Protein AF-A0A2I4ALH8-F1 (afdb_monomer)

Sequence (207 aa):
MDIEQQKTVYTHFIQPFLSRKDLSDPSCISSVNGSQLWLQANFGNFSKFATIQELQALNPNFSSAQVLSELAPSQVAELLLSSNVSNDTELIDRIYDRLEVGNTLENVDEFLTQLAANEQVPKFQPVVRDLMMNRTFVIISTHFINFTTEEFHLWFNVKLVPILAGFTPEMLQIATSSINCTNYHVIVSGLDKVFSDIPQDRQQSLA

Mean predicted aligned error: 4.31 Å

Solvent-accessible surface area (backbone atoms only — not comparable to full-atom values): 11642 Å² total; per-residue (Å²): 131,57,71,67,57,50,48,49,45,37,66,72,49,48,53,55,60,38,66,35,79,88,50,99,52,46,42,63,47,88,89,41,80,56,44,57,55,39,45,48,75,74,40,43,92,49,45,68,75,50,52,65,66,55,50,33,72,55,35,82,82,49,44,66,84,82,30,49,85,75,51,38,40,48,41,49,28,51,51,53,72,76,43,92,52,45,75,46,52,69,60,49,52,55,51,49,59,44,33,57,61,77,60,38,68,61,28,49,48,44,18,28,45,46,41,48,70,40,93,75,65,70,85,54,33,68,71,41,24,31,51,54,32,49,59,50,45,68,60,55,61,78,46,54,91,76,52,48,64,65,51,46,34,48,40,34,63,42,34,36,54,82,30,47,45,37,65,48,54,67,56,49,52,61,72,54,70,86,59,56,70,69,48,48,51,37,44,51,58,22,49,61,78,35,47,91,69,30,54,71,77,54,50,68,66,66,107

Foldseek 3Di:
DDPVVLLVCCVPPQLVQLCDPPDPQRNVPPVAPAQQRSLCVRQNVNSANDAPVSSCVSPVPHDCLVCLLPYQLLNLLVVVLPDPVLPPVVSLVSNLVSCPPDLNLVSLLNNLQNNLPDPPLDQRHLVSLLSNCVSNLVNCLVCLVVDDLVNLLCVLVTRSLSRCLSDALVSLCSSPVDDDPSSNVSNVVSCVSCVVVRDPVRNVSND

Secondary structure (DSSP, 8-state):
--HHHHHHHIIIIIHHHHT-SSSSSGGG-TT--SHHHHHHHHTGGGGGGS-HHHHHHH-TT--GGGGGGG--HHHHHHHHHHS-TTS-HHHHHHHHHHHTSS-HHHHHHHHHHHHHT-TT-----HHHHHHHHHHHHHHHHTTGGG--HHHHHHIIIIISTTTGGG--HHHHHHHTTT--HHHHHHHHHHHHHTGGGS-HHHHHHH-

pLDDT: mean 93.05, std 6.4, range [61.41, 98.31]

Structure (mmCIF, N/CA/C/O backbone):
data_AF-A0A2I4ALH8-F1
#
_entry.id   AF-A0A2I4ALH8-F1
#
loop_
_atom_site.group_PDB
_atom_site.id
_atom_site.type_symbol
_atom_site.label_atom_id
_atom_site.label_alt_id
_atom_site.label_comp_id
_atom_site.label_asym_id
_atom_site.label_entity_id
_atom_site.label_seq_id
_atom_site.pdbx_PDB_ins_code
_atom_site.Cartn_x
_atom_site.Cartn_y
_atom_site.Cartn_z
_atom_site.occupancy
_atom_site.B_iso_or_equiv
_atom_site.auth_seq_id
_atom_site.auth_comp_id
_atom_site.auth_asym_id
_atom_site.auth_atom_id
_atom_site.pdbx_PDB_model_num
ATOM 1 N N . MET A 1 1 ? -5.186 10.300 -23.381 1.00 75.06 1 MET A N 1
ATOM 2 C CA . MET A 1 1 ? -5.141 8.828 -23.343 1.00 75.06 1 MET A CA 1
ATOM 3 C C . MET A 1 1 ? -5.834 8.432 -22.061 1.00 75.06 1 MET A C 1
ATOM 5 O O . MET A 1 1 ? -5.398 8.911 -21.019 1.00 75.06 1 MET A O 1
ATOM 9 N N . ASP A 1 2 ? -6.940 7.701 -22.132 1.00 93.00 2 ASP A N 1
ATOM 10 C CA . ASP A 1 2 ? -7.579 7.173 -20.922 1.00 93.00 2 ASP A CA 1
ATOM 11 C C . ASP A 1 2 ? -6.738 6.036 -20.307 1.00 93.00 2 ASP A C 1
ATOM 13 O O . ASP A 1 2 ? -5.734 5.601 -20.885 1.00 93.00 2 ASP A O 1
ATOM 17 N N . ILE A 1 3 ? -7.111 5.600 -19.102 1.00 91.69 3 ILE A N 1
ATOM 18 C CA . ILE A 1 3 ? -6.372 4.581 -18.344 1.00 91.69 3 ILE A CA 1
ATOM 19 C C . ILE A 1 3 ? -6.351 3.235 -19.082 1.00 91.69 3 ILE A C 1
ATOM 21 O O . ILE A 1 3 ? -5.310 2.579 -19.096 1.00 91.69 3 ILE A O 1
ATOM 25 N N . GLU A 1 4 ? -7.441 2.850 -19.746 1.00 94.44 4 GLU A N 1
ATOM 26 C CA . GLU A 1 4 ? -7.532 1.579 -20.478 1.00 94.44 4 GLU A CA 1
ATOM 27 C C . GLU A 1 4 ? -6.619 1.573 -21.702 1.00 94.44 4 GLU A C 1
ATOM 29 O O . GLU A 1 4 ? -5.893 0.609 -21.963 1.00 94.44 4 GLU A O 1
ATOM 34 N N . GLN A 1 5 ? -6.570 2.689 -22.423 1.00 95.38 5 GLN A N 1
ATOM 35 C CA . GLN A 1 5 ? -5.652 2.872 -23.531 1.00 95.38 5 GLN A CA 1
ATOM 36 C C . GLN A 1 5 ? -4.195 2.887 -23.040 1.00 95.38 5 GLN A C 1
ATOM 38 O O . GLN A 1 5 ? -3.341 2.267 -23.674 1.00 95.38 5 GLN A O 1
ATOM 43 N N . GLN A 1 6 ? -3.892 3.523 -21.902 1.00 95.19 6 GLN A N 1
ATOM 44 C CA . GLN A 1 6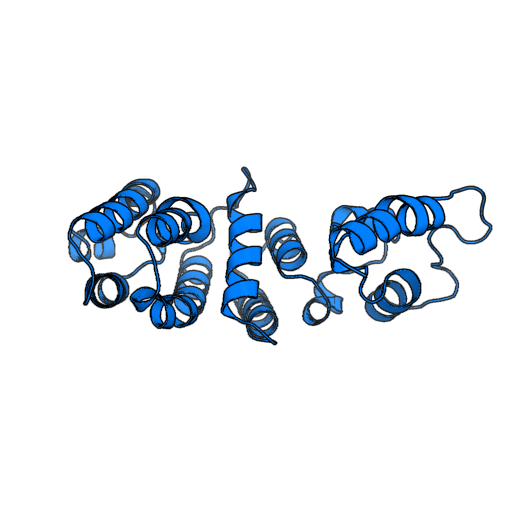 ? -2.544 3.479 -21.323 1.00 95.19 6 GLN A CA 1
ATOM 45 C C . GLN A 1 6 ? -2.127 2.054 -20.929 1.00 95.19 6 GLN A C 1
ATOM 47 O O . GLN A 1 6 ? -1.018 1.625 -21.251 1.00 95.19 6 GLN A O 1
ATOM 52 N N . LYS A 1 7 ? -3.027 1.304 -20.285 1.00 95.50 7 LYS A N 1
ATOM 53 C CA . LYS A 1 7 ? -2.809 -0.098 -19.916 1.00 95.50 7 LYS A CA 1
ATOM 54 C C . LYS A 1 7 ? -2.592 -0.972 -21.152 1.00 95.50 7 LYS A C 1
ATOM 56 O O . LYS A 1 7 ? -1.661 -1.766 -21.186 1.00 95.50 7 LYS A O 1
ATOM 61 N N . THR A 1 8 ? -3.370 -0.747 -22.210 1.00 96.75 8 THR A N 1
ATOM 62 C CA . THR A 1 8 ? -3.204 -1.414 -23.514 1.00 96.75 8 THR A CA 1
ATOM 63 C C . THR A 1 8 ? -1.817 -1.147 -24.105 1.00 96.75 8 THR A C 1
ATOM 65 O O . THR A 1 8 ? -1.164 -2.072 -24.589 1.00 96.75 8 THR A O 1
ATOM 68 N N . VAL A 1 9 ? -1.330 0.099 -24.042 1.00 97.00 9 VAL A N 1
ATOM 69 C CA . VAL A 1 9 ? 0.023 0.453 -24.506 1.00 97.00 9 VAL A CA 1
ATOM 70 C C . VAL A 1 9 ? 1.094 -0.288 -23.703 1.00 97.00 9 VAL A C 1
ATOM 72 O O . VAL A 1 9 ? 2.010 -0.868 -24.290 1.00 97.00 9 VAL A O 1
ATOM 75 N N . TYR A 1 10 ? 0.962 -0.326 -22.376 1.00 97.44 10 TYR A N 1
ATOM 76 C CA . TYR A 1 10 ? 1.867 -1.091 -21.522 1.00 97.44 10 TYR A CA 1
ATOM 77 C C . TYR A 1 10 ? 1.885 -2.582 -21.906 1.00 97.44 10 TYR A C 1
ATOM 79 O O . TYR A 1 10 ? 2.945 -3.118 -22.236 1.00 97.44 10 TYR A O 1
ATOM 87 N N . THR A 1 11 ? 0.715 -3.223 -21.939 1.00 97.12 11 THR A N 1
ATOM 88 C CA . THR A 1 11 ? 0.570 -4.673 -22.134 1.00 97.12 11 THR A CA 1
ATOM 89 C C . THR A 1 11 ? 0.956 -5.139 -23.534 1.00 97.12 11 THR A C 1
ATOM 91 O O . THR A 1 11 ? 1.507 -6.224 -23.681 1.00 97.12 11 THR A O 1
ATOM 94 N N . HIS A 1 12 ? 0.673 -4.357 -24.578 1.00 97.25 12 HIS A N 1
ATOM 95 C CA . HIS A 1 12 ? 0.870 -4.815 -25.959 1.00 97.25 12 HIS A CA 1
ATOM 96 C C . HIS A 1 12 ? 2.110 -4.249 -26.646 1.00 97.25 12 HIS A C 1
ATOM 98 O O . HIS A 1 12 ? 2.506 -4.776 -27.685 1.00 97.25 12 HIS A O 1
ATOM 104 N N . PHE A 1 13 ? 2.739 -3.213 -26.086 1.00 96.56 13 PHE A N 1
ATOM 105 C CA . PHE A 1 13 ? 3.890 -2.566 -26.715 1.00 96.56 13 PHE A CA 1
ATOM 106 C C . PHE A 1 13 ? 5.107 -2.534 -25.791 1.00 96.56 13 PHE A C 1
ATOM 108 O O . PHE A 1 13 ? 6.154 -3.052 -26.173 1.00 96.56 13 PHE A O 1
ATOM 115 N N . ILE A 1 14 ? 4.981 -1.980 -24.580 1.00 97.38 14 ILE A N 1
ATOM 116 C CA . ILE A 1 14 ? 6.131 -1.785 -23.677 1.00 97.38 14 ILE A CA 1
ATOM 117 C C . ILE A 1 14 ? 6.625 -3.127 -23.122 1.00 97.38 14 ILE A C 1
ATOM 119 O O . ILE A 1 14 ? 7.777 -3.504 -23.342 1.00 97.38 14 ILE A O 1
ATOM 123 N N . GLN A 1 15 ? 5.755 -3.873 -22.437 1.00 96.50 15 GLN A N 1
ATOM 124 C CA . GLN A 1 15 ? 6.121 -5.124 -21.770 1.00 96.50 15 GLN A CA 1
ATOM 125 C C . GLN A 1 15 ? 6.611 -6.207 -22.755 1.00 96.50 15 GLN A C 1
ATOM 127 O O . GLN A 1 15 ? 7.668 -6.797 -22.496 1.00 96.50 15 GLN A O 1
ATOM 132 N N . PRO A 1 16 ? 5.969 -6.426 -23.924 1.00 97.00 16 PRO A N 1
ATOM 133 C CA . PRO A 1 16 ? 6.463 -7.382 -24.913 1.00 97.00 16 PRO A CA 1
ATOM 134 C C . PRO A 1 16 ? 7.811 -6.988 -25.513 1.00 97.00 16 PRO A C 1
ATOM 136 O O . PRO A 1 16 ? 8.656 -7.858 -25.714 1.00 97.00 16 PRO A O 1
ATOM 139 N N . PHE A 1 17 ? 8.036 -5.697 -25.787 1.00 96.69 17 PHE A N 1
ATOM 140 C CA . PHE A 1 17 ? 9.307 -5.231 -26.339 1.00 96.69 17 PHE A CA 1
ATOM 141 C C . PHE A 1 17 ? 10.458 -5.448 -25.354 1.00 96.69 17 PHE A C 1
ATOM 143 O O . PHE A 1 17 ? 11.470 -6.035 -25.733 1.00 96.69 17 PHE A O 1
ATOM 150 N N . LEU A 1 18 ? 10.288 -5.040 -24.091 1.00 96.44 18 LEU A N 1
ATOM 151 C CA . LEU A 1 18 ? 11.324 -5.194 -23.064 1.00 96.44 18 LEU A CA 1
ATOM 152 C C . LEU A 1 18 ? 11.628 -6.670 -22.761 1.00 96.44 18 LEU A C 1
ATOM 154 O O . LEU A 1 18 ? 12.770 -7.009 -22.474 1.00 96.44 18 LEU A O 1
ATOM 158 N N . SER A 1 19 ? 10.646 -7.564 -22.907 1.00 96.12 19 SER A N 1
ATOM 159 C CA . SER A 1 19 ? 10.805 -9.006 -22.647 1.00 96.12 19 SER A CA 1
ATOM 160 C C . SER A 1 19 ? 11.532 -9.782 -23.758 1.00 96.12 19 SER A C 1
ATOM 162 O O . SER A 1 19 ? 11.754 -10.992 -23.630 1.00 96.12 19 SER A O 1
ATOM 164 N N . ARG A 1 20 ? 11.878 -9.135 -24.878 1.00 95.75 20 ARG A N 1
ATOM 165 C CA . ARG A 1 20 ? 12.531 -9.791 -26.017 1.00 95.75 20 ARG A CA 1
ATOM 166 C C . ARG A 1 20 ? 13.942 -10.256 -25.678 1.00 95.75 20 ARG A C 1
ATOM 168 O O . ARG A 1 20 ? 14.802 -9.468 -25.303 1.00 95.75 20 ARG A O 1
ATOM 175 N N . LYS A 1 21 ? 14.203 -11.544 -25.909 1.00 93.31 21 LYS A N 1
ATOM 176 C CA . LYS A 1 21 ? 15.513 -12.178 -25.673 1.00 93.31 21 LYS A CA 1
ATOM 177 C C . LYS A 1 21 ? 16.423 -12.198 -26.902 1.00 93.31 21 LYS A C 1
ATOM 179 O O . LYS A 1 21 ? 17.573 -12.599 -26.795 1.00 93.31 21 LYS A O 1
ATOM 184 N N . ASP A 1 22 ? 15.903 -11.812 -28.063 1.00 95.56 22 ASP A N 1
ATOM 185 C CA . ASP A 1 22 ? 16.612 -11.809 -29.345 1.00 95.56 22 ASP A CA 1
ATOM 186 C C . ASP A 1 22 ? 17.302 -10.467 -29.658 1.00 95.56 22 ASP A C 1
ATOM 188 O O . ASP A 1 22 ? 17.941 -10.324 -30.699 1.00 95.56 22 ASP A O 1
ATOM 192 N N . LEU A 1 23 ? 17.181 -9.483 -28.763 1.00 93.25 23 LEU A N 1
ATOM 193 C CA . LEU A 1 23 ? 17.880 -8.203 -28.844 1.00 93.25 23 LEU A CA 1
ATOM 194 C C . LEU A 1 23 ? 19.303 -8.313 -28.280 1.00 93.25 23 LEU A C 1
ATOM 196 O O . LEU A 1 23 ? 19.587 -9.157 -27.434 1.00 93.25 23 LEU A O 1
ATOM 200 N N . SER A 1 24 ? 20.190 -7.413 -28.710 1.00 93.06 24 SER A N 1
ATOM 201 C CA . SER A 1 24 ? 21.547 -7.303 -28.155 1.00 93.06 24 SER A CA 1
ATOM 202 C C . SER A 1 24 ? 21.570 -6.810 -26.704 1.00 93.06 24 SER A C 1
ATOM 204 O O . SER A 1 24 ? 22.533 -7.077 -25.994 1.00 93.06 24 SER A O 1
ATOM 206 N N . ASP A 1 25 ? 20.525 -6.095 -26.278 1.00 92.38 25 ASP A N 1
ATOM 207 C CA . ASP A 1 25 ? 20.323 -5.614 -24.906 1.00 92.38 25 ASP A CA 1
ATOM 208 C C . ASP A 1 25 ? 18.862 -5.843 -24.471 1.00 92.38 25 ASP A C 1
ATOM 210 O O . ASP A 1 25 ? 18.031 -4.934 -24.567 1.00 92.38 25 ASP A O 1
ATOM 214 N N . PRO A 1 26 ? 18.503 -7.077 -24.067 1.00 92.38 26 PRO A N 1
ATOM 215 C CA . PRO A 1 26 ? 17.186 -7.375 -23.510 1.00 92.38 26 PRO A CA 1
ATOM 216 C C . PRO A 1 26 ? 16.855 -6.460 -22.325 1.00 92.38 26 PRO A C 1
ATOM 218 O O . PRO A 1 26 ? 17.725 -6.150 -21.512 1.00 92.38 26 PRO A O 1
ATOM 221 N N . SER A 1 27 ? 15.596 -6.029 -22.221 1.00 93.00 27 SER A N 1
ATOM 222 C CA . SER A 1 27 ? 15.116 -5.103 -21.183 1.00 93.00 27 SER A CA 1
ATOM 223 C C . SER A 1 27 ? 15.818 -3.735 -21.123 1.00 93.00 27 SER A C 1
ATOM 225 O O . SER A 1 27 ? 15.587 -2.992 -20.166 1.00 93.00 27 SER A O 1
ATOM 227 N N . CYS A 1 28 ? 16.647 -3.380 -22.114 1.00 94.06 28 CYS A N 1
ATOM 228 C CA . CYS A 1 28 ? 17.356 -2.096 -22.195 1.00 94.06 28 CYS A CA 1
ATOM 229 C C . CYS A 1 28 ? 18.155 -1.762 -20.915 1.00 94.06 28 CYS A C 1
ATOM 231 O O . CYS A 1 28 ? 18.017 -0.672 -20.347 1.00 94.06 28 CYS A O 1
ATOM 233 N N . ILE A 1 29 ? 18.935 -2.724 -20.408 1.00 92.25 29 ILE A N 1
ATOM 234 C CA . ILE A 1 29 ? 19.671 -2.591 -19.139 1.00 92.25 29 ILE A CA 1
ATOM 235 C C . ILE A 1 29 ? 21.049 -1.963 -19.371 1.00 92.25 29 ILE A C 1
ATOM 237 O O . ILE A 1 29 ? 21.522 -1.186 -18.543 1.00 92.25 29 ILE A O 1
ATOM 241 N N . SER A 1 30 ? 21.710 -2.279 -20.488 1.00 88.12 30 SER A N 1
ATOM 242 C CA . SER A 1 30 ? 23.130 -1.962 -20.691 1.00 88.12 30 SER A CA 1
ATOM 243 C C . SER A 1 30 ? 23.446 -0.462 -20.713 1.00 88.12 30 SER A C 1
ATOM 245 O O . SER A 1 30 ? 24.541 -0.060 -20.317 1.00 88.12 30 SER A O 1
ATOM 247 N N . SER A 1 31 ? 22.497 0.376 -21.143 1.00 79.44 31 SER A N 1
ATOM 248 C CA . SER A 1 31 ? 22.686 1.824 -21.282 1.00 79.44 31 SER A CA 1
ATOM 249 C C . SER A 1 31 ? 22.201 2.645 -20.086 1.00 79.44 31 SER A C 1
ATOM 251 O O . SER A 1 31 ? 22.348 3.868 -20.104 1.00 79.44 31 SER A O 1
ATOM 253 N N . VAL A 1 32 ? 21.601 2.019 -19.065 1.00 85.75 32 VAL A N 1
ATOM 254 C CA . VAL A 1 32 ? 20.989 2.737 -17.940 1.00 85.75 32 VAL A CA 1
ATOM 255 C C . VAL A 1 32 ? 21.443 2.154 -16.608 1.00 85.75 32 VAL A C 1
ATOM 257 O O . VAL A 1 32 ? 21.138 1.016 -16.269 1.00 85.75 32 VAL A O 1
ATOM 260 N N . ASN A 1 33 ? 22.155 2.963 -15.823 1.00 87.81 33 ASN A N 1
ATOM 261 C CA . ASN A 1 33 ? 22.628 2.558 -14.505 1.00 87.81 33 ASN A CA 1
ATOM 262 C C . ASN A 1 33 ? 21.645 2.996 -13.408 1.00 87.81 33 ASN A C 1
ATOM 264 O O . ASN A 1 33 ? 21.343 4.180 -13.281 1.00 87.81 33 ASN A O 1
ATOM 268 N N . GLY A 1 34 ? 21.198 2.046 -12.588 1.00 93.19 34 GLY A N 1
ATOM 269 C CA . GLY A 1 34 ? 20.355 2.294 -11.419 1.00 93.19 34 GLY A CA 1
ATOM 270 C C . GLY A 1 34 ? 18.854 2.126 -11.667 1.00 93.19 34 GLY A C 1
ATOM 271 O O . GLY A 1 34 ? 18.324 2.445 -12.733 1.00 93.19 34 GLY A O 1
ATOM 272 N N . SER A 1 35 ? 18.161 1.644 -10.632 1.00 95.62 35 SER A N 1
ATOM 273 C CA . SER A 1 35 ? 16.736 1.289 -10.661 1.00 95.62 35 SER A CA 1
ATOM 274 C C . SER A 1 35 ? 15.838 2.452 -11.094 1.00 95.62 35 SER A C 1
ATOM 276 O O . SER A 1 35 ? 14.951 2.261 -11.923 1.00 95.62 35 SER A O 1
ATOM 278 N N . GLN A 1 36 ? 16.089 3.661 -10.574 1.00 95.31 36 GLN A N 1
ATOM 279 C CA . GLN A 1 36 ? 15.262 4.842 -10.853 1.00 95.31 36 GLN A CA 1
ATOM 280 C C . GLN A 1 36 ? 15.368 5.276 -12.314 1.00 95.31 36 GLN A C 1
ATOM 282 O O . GLN A 1 36 ? 14.354 5.452 -12.987 1.00 95.31 36 GLN A O 1
ATOM 287 N N . LEU A 1 37 ? 16.597 5.406 -12.823 1.00 95.06 37 LEU A N 1
ATOM 288 C CA . LEU A 1 37 ? 16.825 5.806 -14.208 1.00 95.06 37 LEU A CA 1
ATOM 289 C C . LEU A 1 37 ? 16.275 4.758 -15.176 1.00 95.06 37 LEU A C 1
ATOM 291 O O . LEU A 1 37 ? 15.664 5.128 -16.175 1.00 95.06 37 LEU A O 1
ATOM 295 N N . TRP A 1 38 ? 16.439 3.466 -14.873 1.00 96.81 38 TRP A N 1
ATOM 296 C CA . TRP A 1 38 ? 15.920 2.393 -15.721 1.00 96.81 38 TRP A CA 1
ATOM 297 C C . TRP A 1 38 ? 14.388 2.388 -15.771 1.00 96.81 38 TRP A C 1
ATOM 299 O O . TRP A 1 38 ? 13.820 2.288 -16.861 1.00 96.81 38 TRP A O 1
ATOM 309 N N . LEU A 1 39 ? 13.720 2.559 -14.624 1.00 96.94 39 LEU A N 1
ATOM 310 C CA . LEU A 1 39 ? 12.260 2.635 -14.550 1.00 96.94 39 LEU A CA 1
ATOM 311 C C . LEU A 1 39 ? 11.732 3.834 -15.349 1.00 96.94 39 LEU A C 1
ATOM 313 O O . LEU A 1 39 ? 10.831 3.691 -16.177 1.00 96.94 39 LEU A O 1
ATOM 317 N N . GLN A 1 40 ? 12.341 5.006 -15.156 1.00 95.50 40 GLN A N 1
ATOM 318 C CA . GLN A 1 40 ? 11.924 6.227 -15.836 1.00 95.50 40 GLN A CA 1
ATOM 319 C C . GLN A 1 40 ? 12.174 6.171 -17.348 1.00 95.50 40 GLN A C 1
ATOM 321 O O . GLN A 1 40 ? 11.313 6.587 -18.121 1.00 95.50 40 GLN A O 1
ATOM 326 N N . ALA A 1 41 ? 13.328 5.657 -17.780 1.00 95.31 41 ALA A N 1
ATOM 327 C CA . ALA A 1 41 ? 13.697 5.606 -19.193 1.00 95.31 41 ALA A CA 1
ATOM 328 C C . ALA A 1 41 ? 12.839 4.617 -19.996 1.00 95.31 41 ALA A C 1
ATOM 330 O O . ALA A 1 41 ? 12.521 4.892 -21.151 1.00 95.31 41 ALA A O 1
ATOM 331 N N . ASN A 1 42 ? 12.467 3.482 -19.395 1.00 95.50 42 ASN A N 1
ATOM 332 C CA . ASN A 1 42 ? 11.778 2.403 -20.108 1.00 95.50 42 ASN A CA 1
ATOM 333 C C . ASN A 1 42 ? 10.256 2.418 -19.935 1.00 95.50 42 ASN A C 1
ATOM 335 O O . ASN A 1 42 ? 9.539 1.984 -20.834 1.00 95.50 42 ASN A O 1
ATOM 339 N N . PHE A 1 43 ? 9.756 2.921 -18.804 1.00 96.50 43 PHE A N 1
ATOM 340 C CA . PHE A 1 43 ? 8.325 2.915 -18.497 1.00 96.50 43 PHE A CA 1
ATOM 341 C C . PHE A 1 43 ? 7.758 4.322 -18.328 1.00 96.50 43 PHE A C 1
ATOM 343 O O . PHE A 1 43 ? 6.637 4.581 -18.770 1.00 96.50 43 PHE A O 1
ATOM 350 N N . GLY A 1 44 ? 8.49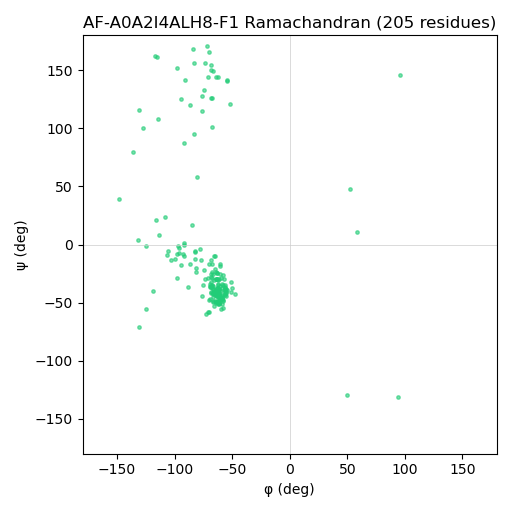1 5.234 -17.682 1.00 94.94 44 GLY A N 1
ATOM 351 C CA . GLY A 1 44 ? 7.956 6.540 -17.287 1.00 94.94 44 GLY A CA 1
ATOM 352 C C . GLY A 1 44 ? 6.614 6.382 -16.560 1.00 94.94 44 GLY A C 1
ATOM 353 O O . GLY A 1 44 ? 6.467 5.519 -15.701 1.00 94.94 44 GLY A O 1
ATOM 354 N N . ASN A 1 45 ? 5.585 7.126 -16.977 1.00 93.56 45 ASN A N 1
ATOM 355 C CA . ASN A 1 45 ? 4.244 7.060 -16.372 1.00 93.56 45 ASN A CA 1
ATOM 356 C C . ASN A 1 45 ? 3.506 5.719 -16.567 1.00 93.56 45 ASN A C 1
ATOM 358 O O . ASN A 1 45 ? 2.446 5.519 -15.971 1.00 93.56 45 ASN A O 1
ATOM 362 N N . PHE A 1 46 ? 4.015 4.817 -17.411 1.00 97.00 46 PHE A N 1
ATOM 363 C CA . PHE A 1 46 ? 3.463 3.470 -17.567 1.00 97.00 46 PHE A CA 1
ATOM 364 C C . PHE A 1 46 ? 3.965 2.499 -16.490 1.00 97.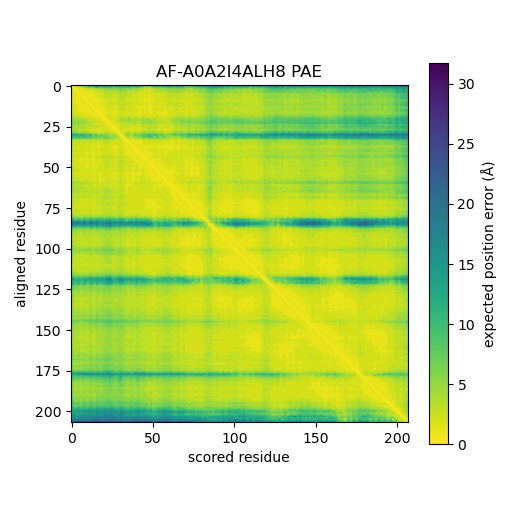00 46 PHE A C 1
ATOM 366 O O . PHE A 1 46 ? 3.459 1.381 -16.414 1.00 97.00 46 PHE A O 1
ATOM 373 N N . SER A 1 47 ? 4.918 2.910 -15.643 1.00 96.56 47 SER A N 1
ATOM 374 C CA . SER A 1 47 ? 5.474 2.075 -14.569 1.00 96.56 47 SER A CA 1
ATOM 375 C C . SER A 1 47 ? 4.399 1.541 -13.623 1.00 96.56 47 SER A C 1
ATOM 377 O O . SER A 1 47 ? 4.493 0.396 -13.195 1.00 96.56 47 SER A O 1
ATOM 379 N N . LYS A 1 48 ? 3.345 2.328 -13.368 1.00 95.38 48 LYS A N 1
ATOM 380 C CA . LYS A 1 48 ? 2.203 1.970 -12.511 1.00 95.38 48 LYS A CA 1
ATOM 381 C C . LYS A 1 48 ? 1.413 0.740 -12.971 1.00 95.38 48 LYS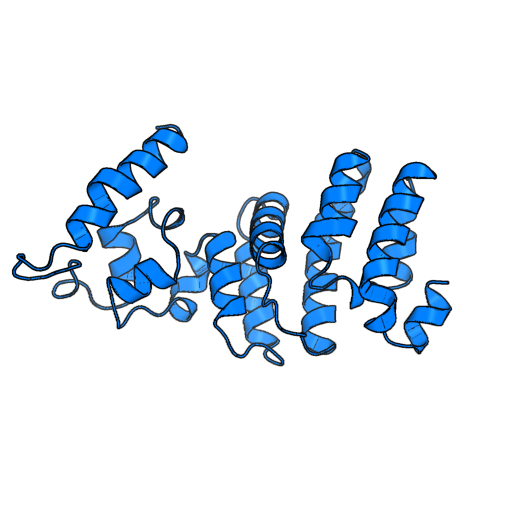 A C 1
ATOM 383 O O . LYS A 1 48 ? 0.619 0.218 -12.204 1.00 95.38 48 LYS A O 1
ATOM 388 N N . PHE A 1 49 ? 1.572 0.312 -14.226 1.00 96.31 49 PHE A N 1
ATOM 389 C CA . PHE A 1 49 ? 0.881 -0.866 -14.758 1.00 96.31 49 PHE A CA 1
ATOM 390 C C . PHE A 1 49 ? 1.685 -2.159 -14.605 1.00 96.31 49 PHE A C 1
ATOM 392 O O . PHE A 1 49 ? 1.135 -3.226 -14.862 1.00 96.31 49 PHE A O 1
ATOM 399 N N . ALA A 1 50 ? 2.959 -2.066 -14.218 1.00 96.69 50 ALA A N 1
ATOM 400 C CA . ALA A 1 50 ? 3.802 -3.222 -13.961 1.00 96.69 50 ALA A CA 1
ATOM 401 C C . ALA A 1 50 ? 3.727 -3.630 -12.490 1.00 96.69 50 ALA A C 1
ATOM 403 O O . ALA A 1 50 ? 3.767 -2.782 -11.603 1.00 96.69 50 ALA A O 1
ATOM 404 N N . THR A 1 51 ? 3.728 -4.925 -12.221 1.00 95.69 51 THR A N 1
ATOM 405 C CA . THR A 1 51 ? 4.018 -5.444 -10.880 1.00 95.69 51 THR A CA 1
ATOM 406 C C . THR A 1 51 ? 5.515 -5.324 -10.577 1.00 95.69 51 THR A C 1
ATOM 408 O O . THR A 1 51 ? 6.362 -5.325 -11.477 1.00 95.69 51 THR A O 1
ATOM 411 N N . ILE A 1 52 ? 5.879 -5.273 -9.297 1.00 95.00 52 ILE A N 1
ATOM 412 C CA . ILE A 1 52 ? 7.269 -5.355 -8.836 1.00 95.00 52 ILE A CA 1
ATOM 413 C C . ILE A 1 52 ? 7.937 -6.628 -9.364 1.00 95.00 52 ILE A C 1
ATOM 415 O O . ILE A 1 52 ? 9.093 -6.579 -9.787 1.00 95.00 52 ILE A O 1
ATOM 419 N N . GLN A 1 53 ? 7.208 -7.747 -9.410 1.00 94.25 53 GLN A N 1
ATOM 420 C CA . GLN A 1 53 ? 7.723 -9.010 -9.936 1.00 94.25 53 GLN A CA 1
ATOM 421 C C . GLN A 1 53 ? 8.061 -8.919 -11.431 1.00 94.25 53 GLN A C 1
ATOM 423 O O . GLN A 1 53 ? 9.111 -9.407 -11.848 1.00 94.25 53 GLN A O 1
ATOM 428 N N . GLU A 1 54 ? 7.217 -8.280 -12.243 1.00 96.31 54 GLU A N 1
ATOM 429 C CA . GLU A 1 54 ? 7.506 -8.054 -13.665 1.00 96.31 54 GLU A CA 1
ATOM 430 C C . GLU A 1 54 ? 8.720 -7.142 -13.857 1.00 96.31 54 GLU A C 1
ATOM 432 O O . GLU A 1 54 ? 9.581 -7.435 -14.689 1.00 96.31 54 GLU A O 1
ATOM 437 N N . LEU A 1 55 ? 8.837 -6.072 -13.062 1.00 96.75 55 LEU A N 1
ATOM 438 C CA . LEU A 1 55 ? 9.998 -5.177 -13.109 1.00 96.75 55 LEU A CA 1
ATOM 439 C C . LEU A 1 55 ? 11.296 -5.921 -12.761 1.00 96.75 55 LEU A C 1
ATOM 441 O O . LEU A 1 55 ? 12.295 -5.769 -13.463 1.00 96.75 55 LEU A O 1
ATOM 445 N N . GLN A 1 56 ? 11.273 -6.769 -11.730 1.00 95.56 56 GLN A N 1
ATOM 446 C CA . GLN A 1 56 ? 12.417 -7.593 -11.322 1.00 95.56 56 GLN A CA 1
ATOM 447 C C . GLN A 1 56 ? 12.745 -8.701 -12.331 1.00 95.56 56 GLN A C 1
ATOM 449 O O . GLN A 1 56 ? 13.915 -9.030 -12.528 1.00 95.56 56 GLN A O 1
ATOM 454 N N . ALA A 1 57 ? 11.738 -9.269 -13.000 1.00 95.75 57 ALA A N 1
ATOM 455 C CA . ALA A 1 57 ? 11.945 -10.251 -14.061 1.00 95.75 57 ALA A CA 1
ATOM 456 C C . ALA A 1 57 ? 12.612 -9.626 -15.297 1.00 95.75 57 ALA A C 1
ATOM 458 O O . ALA A 1 57 ? 13.420 -10.281 -15.958 1.00 95.75 57 ALA A O 1
ATOM 459 N N . LEU A 1 58 ? 12.288 -8.365 -15.598 1.00 95.94 58 LEU A N 1
ATOM 460 C CA . LEU A 1 58 ? 12.904 -7.613 -16.688 1.00 95.94 58 LEU A CA 1
ATOM 461 C C . LEU A 1 58 ? 14.310 -7.134 -16.326 1.00 95.94 58 LEU A C 1
ATOM 463 O O . LEU A 1 58 ? 15.213 -7.277 -17.146 1.00 95.94 58 LEU A O 1
ATOM 467 N N . ASN A 1 59 ? 14.512 -6.604 -15.119 1.00 95.50 59 ASN A N 1
ATOM 468 C CA . ASN A 1 59 ? 15.805 -6.137 -14.632 1.00 95.50 59 ASN A CA 1
ATOM 469 C C . ASN A 1 59 ? 16.132 -6.777 -13.270 1.00 95.50 59 ASN A C 1
ATOM 471 O O . ASN A 1 59 ? 15.689 -6.274 -12.237 1.00 95.50 59 ASN A O 1
ATOM 475 N N . PRO A 1 60 ? 16.972 -7.829 -13.237 1.00 92.38 60 PRO A N 1
ATOM 476 C CA . PRO A 1 60 ? 17.343 -8.515 -11.995 1.00 92.38 60 PRO A CA 1
ATOM 477 C C . PRO A 1 60 ? 18.049 -7.636 -10.951 1.00 92.38 60 PRO A C 1
ATOM 479 O O . PRO A 1 60 ? 18.093 -7.999 -9.780 1.00 92.38 60 PRO A O 1
ATOM 482 N N . ASN A 1 61 ? 18.606 -6.490 -11.359 1.00 92.75 61 ASN A N 1
ATOM 483 C CA . ASN A 1 61 ? 19.245 -5.527 -10.457 1.00 92.75 61 ASN A CA 1
ATOM 484 C C . ASN A 1 61 ? 18.271 -4.447 -9.952 1.00 92.75 61 ASN A C 1
ATOM 486 O O . ASN A 1 61 ? 18.685 -3.538 -9.231 1.00 92.75 61 ASN A O 1
ATOM 490 N N . PHE A 1 62 ? 16.995 -4.503 -10.346 1.00 95.19 62 PHE A N 1
ATOM 491 C CA . PHE A 1 62 ? 15.986 -3.540 -9.929 1.00 95.19 62 PHE A CA 1
ATOM 492 C C . PHE A 1 62 ? 15.678 -3.671 -8.434 1.00 95.19 62 PHE A C 1
ATOM 494 O O . PHE A 1 62 ? 15.303 -4.733 -7.936 1.00 95.19 62 PHE A O 1
ATOM 501 N N . SER A 1 63 ? 15.780 -2.551 -7.723 1.00 94.00 63 SER A N 1
ATOM 502 C CA . SER A 1 63 ? 15.423 -2.436 -6.314 1.00 94.00 63 SER A CA 1
ATOM 503 C C . SER A 1 63 ? 14.229 -1.503 -6.149 1.00 94.00 63 SER A C 1
ATOM 505 O O . SER A 1 63 ? 14.362 -0.284 -6.250 1.00 94.00 63 SER A O 1
ATOM 507 N N . SER A 1 64 ? 13.068 -2.077 -5.833 1.00 93.19 64 SER A N 1
ATOM 508 C CA . SER A 1 64 ? 11.836 -1.344 -5.517 1.00 93.19 64 SER A CA 1
ATOM 509 C C . SER A 1 64 ? 12.009 -0.404 -4.318 1.00 93.19 64 SER A C 1
ATOM 511 O O . SER A 1 64 ? 11.539 0.729 -4.347 1.00 93.19 64 SER A O 1
ATOM 513 N N . ALA A 1 65 ? 12.771 -0.816 -3.299 1.00 91.19 65 ALA A N 1
ATOM 514 C CA . ALA A 1 65 ? 13.059 0.006 -2.122 1.00 91.19 65 ALA A CA 1
ATOM 515 C C . ALA A 1 65 ? 13.872 1.281 -2.436 1.00 91.19 65 ALA A C 1
ATOM 517 O O . ALA A 1 65 ? 13.718 2.290 -1.741 1.00 91.19 65 ALA A O 1
ATOM 518 N N . GLN A 1 66 ? 14.726 1.254 -3.470 1.00 92.44 66 GLN A N 1
ATOM 519 C CA . GLN A 1 66 ? 15.482 2.431 -3.931 1.00 92.44 66 GLN A CA 1
ATOM 520 C C . GLN A 1 66 ? 14.609 3.434 -4.691 1.00 92.44 66 GLN A C 1
ATOM 522 O O . GLN A 1 66 ? 14.973 4.602 -4.780 1.00 92.44 66 GLN A O 1
ATOM 527 N N . VAL A 1 67 ? 13.476 2.989 -5.237 1.00 94.94 67 VAL A N 1
ATOM 528 C CA . VAL A 1 67 ? 12.576 3.810 -6.061 1.00 94.94 67 VAL A CA 1
ATOM 529 C C . VAL A 1 67 ? 11.206 3.994 -5.420 1.00 94.94 67 VAL A C 1
ATOM 531 O O . VAL A 1 67 ? 10.248 4.310 -6.114 1.00 94.94 67 VAL A O 1
ATOM 534 N N . LEU A 1 68 ? 11.101 3.816 -4.099 1.00 95.62 68 LEU A N 1
ATOM 535 C CA . LEU A 1 68 ? 9.841 3.903 -3.357 1.00 95.62 68 LEU A CA 1
ATOM 536 C C . LEU A 1 68 ? 9.057 5.191 -3.665 1.00 95.62 68 LEU A C 1
ATOM 538 O O . LEU A 1 68 ? 7.838 5.145 -3.799 1.00 95.62 68 LEU A O 1
ATOM 542 N N . SER A 1 69 ? 9.750 6.320 -3.850 1.00 94.81 69 SER A N 1
ATOM 543 C CA . SER A 1 69 ? 9.137 7.605 -4.213 1.00 94.81 69 SER A CA 1
ATOM 544 C C . SER A 1 69 ? 8.389 7.584 -5.555 1.00 94.81 69 SER A C 1
ATOM 546 O O . SER A 1 69 ? 7.470 8.372 -5.745 1.00 94.81 69 SER A O 1
ATOM 548 N N . GLU A 1 70 ? 8.759 6.684 -6.468 1.00 94.31 70 GLU A N 1
ATOM 549 C CA . GLU A 1 70 ? 8.224 6.577 -7.834 1.00 94.31 70 GLU A CA 1
ATOM 550 C C . GLU A 1 70 ? 7.152 5.484 -7.979 1.00 94.31 70 GLU A C 1
ATOM 552 O O . GLU A 1 70 ? 6.473 5.413 -9.003 1.00 94.31 70 GLU A O 1
ATOM 557 N N . LEU A 1 71 ? 7.007 4.602 -6.984 1.00 96.88 71 LEU A N 1
ATOM 558 C CA . LEU A 1 71 ? 6.092 3.460 -7.059 1.00 96.88 71 LEU A CA 1
ATOM 559 C C . LEU A 1 71 ? 4.630 3.902 -6.980 1.00 96.88 71 LEU A C 1
ATOM 561 O O . LEU A 1 71 ? 4.293 4.824 -6.238 1.00 96.88 71 LEU A O 1
ATOM 565 N N . ALA A 1 72 ? 3.750 3.217 -7.709 1.00 97.19 72 ALA A N 1
ATOM 566 C CA . ALA A 1 72 ? 2.306 3.322 -7.520 1.00 97.19 72 ALA A CA 1
ATOM 567 C C . ALA A 1 72 ? 1.881 2.703 -6.173 1.00 97.19 72 ALA A C 1
ATOM 569 O O . ALA A 1 72 ? 2.566 1.801 -5.685 1.00 97.19 72 ALA A O 1
ATOM 570 N N . PRO A 1 73 ? 0.759 3.123 -5.565 1.00 97.94 73 PRO A N 1
ATOM 571 C CA . PRO A 1 73 ? 0.326 2.585 -4.273 1.00 97.94 73 PRO A CA 1
ATOM 572 C C . PRO A 1 73 ? 0.157 1.056 -4.254 1.00 97.94 73 PRO A C 1
ATOM 574 O O . PRO A 1 73 ? 0.557 0.405 -3.288 1.00 97.94 73 PRO A O 1
ATOM 577 N N . SER A 1 74 ? -0.338 0.462 -5.342 1.00 96.56 74 SER A N 1
ATOM 578 C CA . SER A 1 74 ? -0.373 -0.997 -5.533 1.00 96.56 74 SER A CA 1
ATOM 579 C C . SER A 1 74 ? 1.021 -1.641 -5.469 1.00 96.56 74 SER A C 1
ATOM 581 O O . SER A 1 74 ? 1.234 -2.609 -4.740 1.00 96.56 74 SER A O 1
ATOM 583 N N . GLN A 1 75 ? 2.013 -1.059 -6.144 1.00 97.06 75 GLN A N 1
ATOM 584 C CA . GLN A 1 75 ? 3.410 -1.512 -6.086 1.00 97.06 75 GLN A CA 1
ATOM 585 C C . GLN A 1 75 ? 4.040 -1.319 -4.696 1.00 97.06 75 GLN A C 1
ATOM 587 O O . GLN A 1 75 ? 4.908 -2.095 -4.296 1.00 97.06 75 GLN A O 1
ATOM 592 N N . VAL A 1 76 ? 3.609 -0.307 -3.935 1.00 96.94 76 VAL A N 1
ATOM 593 C CA . VAL A 1 76 ? 4.029 -0.116 -2.537 1.00 96.94 76 VAL A CA 1
ATOM 594 C C . VAL A 1 76 ? 3.500 -1.248 -1.647 1.00 96.94 76 VAL A C 1
ATOM 596 O O . VAL A 1 76 ? 4.234 -1.738 -0.787 1.00 96.94 76 VAL A O 1
ATOM 599 N N . ALA A 1 77 ? 2.273 -1.726 -1.881 1.00 95.38 77 ALA A N 1
ATOM 600 C CA . ALA A 1 77 ? 1.740 -2.903 -1.190 1.00 95.38 77 ALA A CA 1
ATOM 601 C C . ALA A 1 77 ? 2.538 -4.173 -1.532 1.00 95.38 77 ALA A C 1
ATOM 603 O O . ALA A 1 77 ? 2.885 -4.946 -0.640 1.00 95.38 77 ALA A O 1
ATOM 604 N N . GLU A 1 78 ? 2.910 -4.361 -2.800 1.00 93.94 78 GLU A N 1
ATOM 605 C CA . GLU A 1 78 ? 3.776 -5.471 -3.225 1.00 93.94 78 GLU A CA 1
ATOM 606 C C . GLU A 1 78 ? 5.174 -5.403 -2.590 1.00 93.94 78 GLU A C 1
ATOM 608 O O . GLU A 1 78 ? 5.714 -6.420 -2.143 1.00 93.94 78 GLU A O 1
ATOM 613 N N . LEU A 1 79 ? 5.760 -4.204 -2.487 1.00 93.06 79 LEU A N 1
ATOM 614 C CA . LEU A 1 79 ? 7.016 -4.003 -1.765 1.00 93.06 79 LEU A CA 1
ATOM 615 C C . LEU A 1 79 ? 6.880 -4.431 -0.298 1.00 93.06 79 LEU A C 1
ATOM 617 O O . LEU A 1 79 ? 7.744 -5.157 0.192 1.00 93.06 79 LEU A O 1
ATOM 621 N N . LEU A 1 80 ? 5.808 -4.019 0.386 1.00 92.25 80 LEU A N 1
ATOM 622 C CA . LEU A 1 80 ? 5.562 -4.402 1.777 1.00 92.25 80 LEU A CA 1
ATOM 623 C C . LEU A 1 80 ? 5.464 -5.928 1.928 1.00 92.25 80 LEU A C 1
ATOM 625 O O . LEU A 1 80 ? 6.088 -6.496 2.818 1.00 92.25 80 LEU A O 1
ATOM 629 N N . LEU A 1 81 ? 4.722 -6.591 1.038 1.00 89.31 81 LEU A N 1
ATOM 630 C CA . LEU A 1 81 ? 4.501 -8.042 1.065 1.00 89.31 81 LEU A CA 1
ATOM 631 C C . LEU A 1 81 ? 5.762 -8.858 0.747 1.00 89.31 81 LEU A C 1
ATOM 633 O O . LEU A 1 81 ? 5.941 -9.952 1.275 1.00 89.31 81 LEU A O 1
ATOM 637 N N . SER A 1 82 ? 6.640 -8.334 -0.109 1.00 83.88 82 SER A N 1
ATOM 638 C CA . SER A 1 82 ? 7.907 -8.985 -0.477 1.00 83.88 82 SER A CA 1
ATOM 639 C C . SER A 1 82 ? 9.039 -8.756 0.531 1.00 83.88 82 SER A C 1
ATOM 641 O O . SER A 1 82 ? 10.078 -9.416 0.463 1.00 83.88 82 SER A O 1
ATOM 643 N N . SER A 1 83 ? 8.856 -7.827 1.467 1.00 78.50 83 SER A N 1
ATOM 644 C CA . SER A 1 83 ? 9.877 -7.425 2.429 1.00 78.50 83 SER A CA 1
ATOM 645 C C . SER A 1 83 ? 9.674 -8.135 3.776 1.00 78.50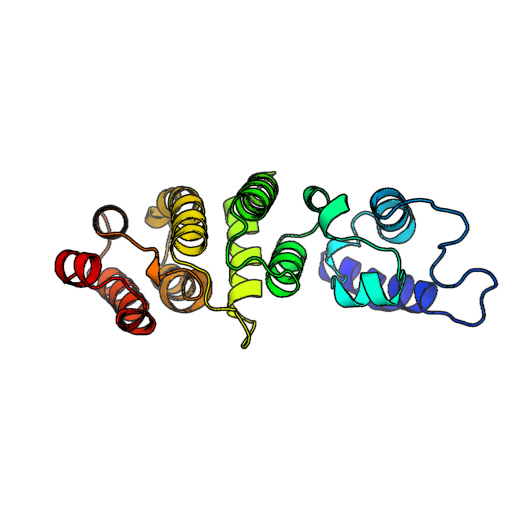 83 SER A C 1
ATOM 647 O O . SER A 1 83 ? 8.558 -8.465 4.170 1.00 78.50 83 SER A O 1
ATOM 649 N N . ASN A 1 84 ? 10.749 -8.358 4.540 1.00 71.88 84 ASN A N 1
ATOM 650 C CA . ASN A 1 84 ? 10.651 -8.917 5.897 1.00 71.88 84 ASN A CA 1
ATOM 651 C C . ASN A 1 84 ? 10.278 -7.820 6.918 1.00 71.88 84 ASN A C 1
ATOM 653 O O . ASN A 1 84 ? 11.033 -7.522 7.841 1.00 71.88 84 ASN A O 1
ATOM 657 N N . VAL A 1 85 ? 9.132 -7.163 6.708 1.00 68.00 85 VAL A N 1
ATOM 658 C CA . VAL A 1 85 ? 8.733 -5.911 7.393 1.00 68.00 85 VAL A CA 1
ATOM 659 C C . VAL A 1 85 ? 8.074 -6.159 8.739 1.00 68.00 85 VAL A C 1
ATOM 661 O O . VAL A 1 85 ? 7.418 -5.276 9.282 1.00 68.00 85 VAL A O 1
ATOM 664 N N . SER A 1 86 ? 8.214 -7.355 9.314 1.00 66.75 86 SER A N 1
ATOM 665 C CA . SER A 1 86 ? 7.482 -7.679 10.535 1.00 66.75 86 SER A CA 1
ATOM 666 C C . SER A 1 86 ? 7.786 -6.695 11.669 1.00 66.75 86 SER A C 1
ATOM 668 O O . SER A 1 86 ? 6.911 -6.505 12.497 1.00 66.75 86 SER A O 1
ATOM 670 N N . ASN A 1 87 ? 8.965 -6.049 11.685 1.00 73.50 87 ASN A N 1
ATOM 671 C CA . ASN A 1 87 ? 9.413 -5.109 12.726 1.00 73.50 87 ASN A CA 1
ATOM 672 C C . ASN A 1 87 ? 9.994 -3.772 12.219 1.00 73.50 87 ASN A C 1
ATOM 674 O O . ASN A 1 87 ? 10.495 -2.995 13.028 1.00 73.50 87 ASN A O 1
ATOM 678 N N . ASP A 1 88 ? 9.993 -3.505 10.914 1.00 86.38 88 ASP A N 1
ATOM 679 C CA . ASP A 1 88 ? 10.714 -2.354 10.352 1.00 86.38 88 ASP A CA 1
ATOM 680 C C . ASP A 1 88 ? 9.811 -1.117 10.271 1.00 86.38 88 ASP A C 1
ATOM 682 O O . ASP A 1 88 ? 9.146 -0.871 9.267 1.00 86.38 88 ASP A O 1
ATOM 686 N N . THR A 1 89 ? 9.761 -0.343 11.356 1.00 91.06 89 THR A N 1
ATOM 687 C CA . THR A 1 89 ? 8.948 0.880 11.428 1.00 91.06 89 THR A CA 1
ATOM 688 C C . THR A 1 89 ? 9.471 1.998 10.526 1.00 91.06 89 THR A C 1
ATOM 690 O O . THR A 1 89 ? 8.673 2.796 10.050 1.00 91.06 89 THR A O 1
ATOM 693 N N . GLU A 1 90 ? 10.777 2.040 10.240 1.00 92.38 90 GLU A N 1
ATOM 694 C CA . GLU A 1 90 ? 11.371 3.059 9.363 1.00 92.38 90 GLU A CA 1
ATOM 695 C C . GLU A 1 90 ? 10.906 2.873 7.914 1.00 92.38 90 GLU A C 1
ATOM 697 O O . GLU A 1 90 ? 10.551 3.841 7.235 1.00 92.38 90 GLU A O 1
ATOM 702 N N . LEU A 1 91 ? 10.841 1.625 7.437 1.00 90.88 91 LEU A N 1
ATOM 703 C CA . LEU A 1 91 ? 10.259 1.335 6.129 1.00 90.88 91 LEU A CA 1
ATOM 704 C C . LEU A 1 91 ? 8.775 1.719 6.077 1.00 90.88 91 LEU A C 1
ATOM 706 O O . LEU A 1 91 ? 8.332 2.271 5.070 1.00 90.88 91 LEU A O 1
ATOM 710 N N . ILE A 1 92 ? 8.015 1.465 7.146 1.00 94.50 92 ILE A N 1
ATOM 711 C CA . ILE A 1 92 ? 6.598 1.847 7.220 1.00 94.50 92 ILE A CA 1
ATOM 712 C C . ILE A 1 92 ? 6.428 3.363 7.155 1.00 94.50 92 ILE A C 1
ATOM 714 O O . ILE A 1 92 ? 5.588 3.830 6.389 1.00 94.50 92 ILE A O 1
ATOM 718 N N . ASP A 1 93 ? 7.237 4.134 7.882 1.00 95.38 93 ASP A N 1
ATOM 719 C CA . ASP A 1 93 ? 7.189 5.597 7.806 1.00 95.38 93 ASP A CA 1
ATOM 720 C C . ASP A 1 93 ? 7.457 6.079 6.377 1.00 95.38 93 ASP A C 1
ATOM 722 O O . ASP A 1 93 ? 6.653 6.821 5.820 1.00 95.38 93 ASP A O 1
ATOM 726 N N . ARG A 1 94 ? 8.495 5.555 5.715 1.00 95.56 94 ARG A N 1
ATOM 727 C CA . ARG A 1 94 ? 8.794 5.894 4.313 1.00 95.56 94 ARG A CA 1
ATOM 728 C C . ARG A 1 94 ? 7.675 5.496 3.343 1.00 95.56 94 ARG A C 1
ATOM 730 O O . ARG A 1 94 ? 7.455 6.184 2.345 1.00 95.56 94 ARG A O 1
ATOM 737 N N . ILE A 1 95 ? 6.992 4.378 3.598 1.00 96.25 95 ILE A N 1
ATOM 738 C CA . ILE A 1 95 ? 5.823 3.941 2.824 1.00 96.25 95 ILE A CA 1
ATOM 739 C C . ILE A 1 95 ? 4.696 4.964 2.960 1.00 96.25 95 ILE A C 1
ATOM 741 O O . ILE A 1 95 ? 4.159 5.404 1.945 1.00 96.25 95 ILE A O 1
ATOM 745 N N . TYR A 1 96 ? 4.354 5.379 4.181 1.00 97.19 96 TYR A N 1
ATOM 746 C CA . TYR A 1 96 ? 3.288 6.361 4.378 1.00 97.19 96 TYR A CA 1
ATOM 747 C C . TYR A 1 96 ? 3.674 7.748 3.873 1.00 97.19 96 TYR A C 1
ATOM 749 O O . TYR A 1 96 ? 2.838 8.394 3.249 1.00 97.19 96 TYR A O 1
ATOM 757 N N . ASP A 1 97 ? 4.935 8.158 4.006 1.00 97.38 97 ASP A N 1
ATOM 758 C CA . ASP A 1 97 ? 5.432 9.399 3.408 1.00 97.38 97 ASP A CA 1
ATOM 759 C C . ASP A 1 97 ? 5.209 9.402 1.889 1.00 97.38 97 ASP A C 1
ATOM 761 O O . ASP A 1 97 ? 4.800 10.412 1.319 1.00 97.38 97 ASP A O 1
ATOM 765 N N . ARG A 1 98 ? 5.396 8.254 1.219 1.00 96.88 98 ARG A N 1
ATOM 766 C CA . ARG A 1 98 ? 5.048 8.099 -0.200 1.00 96.88 98 ARG A CA 1
ATOM 767 C C . ARG A 1 98 ? 3.538 8.176 -0.441 1.00 96.88 98 ARG A C 1
ATOM 769 O O . ARG A 1 98 ? 3.127 8.825 -1.406 1.00 96.88 98 ARG A O 1
ATOM 776 N N . LEU A 1 99 ? 2.717 7.504 0.363 1.00 98.25 99 LEU A N 1
ATOM 777 C CA . LEU A 1 99 ? 1.254 7.497 0.198 1.00 98.25 99 LEU A CA 1
ATOM 778 C C . LEU A 1 99 ? 0.630 8.876 0.466 1.00 98.25 99 LEU A C 1
ATOM 780 O O . LEU A 1 99 ? -0.412 9.202 -0.099 1.00 98.25 99 LEU A O 1
ATOM 784 N N . GLU A 1 100 ? 1.286 9.716 1.260 1.00 96.69 100 GLU A N 1
ATOM 785 C CA . GLU A 1 100 ? 0.862 11.086 1.553 1.00 96.69 100 GLU A CA 1
ATOM 786 C C . GLU A 1 100 ? 1.156 12.072 0.405 1.00 96.69 100 GLU A C 1
ATOM 788 O O . GLU A 1 100 ? 0.574 13.156 0.364 1.00 96.69 100 GLU A O 1
ATOM 793 N N . VAL A 1 101 ? 1.968 11.691 -0.590 1.00 95.88 101 VAL A N 1
ATOM 794 C CA . VAL A 1 101 ? 2.216 12.517 -1.784 1.00 95.88 101 VAL A CA 1
ATOM 795 C C . VAL A 1 101 ? 1.034 12.458 -2.756 1.00 95.88 101 VAL A C 1
ATOM 797 O O . VAL A 1 101 ? 0.777 11.436 -3.395 1.00 95.88 101 VAL A O 1
ATOM 800 N N . GLY A 1 102 ? 0.368 13.597 -2.957 1.00 95.19 102 GLY A N 1
ATOM 801 C CA . GLY A 1 102 ? -0.732 13.740 -3.915 1.00 95.19 102 GLY A CA 1
ATOM 802 C C . GLY A 1 102 ? -2.096 13.523 -3.262 1.00 95.19 102 GLY A C 1
ATOM 803 O O . GLY A 1 102 ? -2.389 14.138 -2.240 1.00 95.19 102 GLY A O 1
ATOM 804 N N . ASN A 1 103 ? -2.952 12.691 -3.866 1.00 96.62 103 ASN A N 1
ATOM 805 C CA . ASN A 1 103 ? -4.248 12.353 -3.278 1.00 96.62 103 ASN A CA 1
ATOM 806 C C . ASN A 1 103 ? -4.082 11.231 -2.245 1.00 96.62 103 ASN A C 1
ATOM 808 O O . ASN A 1 103 ? -4.064 10.048 -2.577 1.00 96.62 103 ASN A O 1
ATOM 812 N N . THR A 1 104 ? -3.948 11.624 -0.981 1.00 97.31 104 THR A N 1
ATOM 813 C CA . THR A 1 104 ? -3.660 10.708 0.124 1.00 97.31 104 THR A CA 1
ATOM 814 C C . THR A 1 104 ? -4.747 9.649 0.331 1.00 97.31 104 THR A C 1
ATOM 816 O O . THR A 1 104 ? -4.419 8.494 0.595 1.00 97.31 104 THR A O 1
ATOM 819 N N . LEU A 1 105 ? -6.030 10.005 0.180 1.00 97.56 105 LEU A N 1
ATOM 820 C CA . LEU A 1 105 ? -7.128 9.046 0.329 1.00 97.56 105 LEU A CA 1
ATOM 821 C C . LEU A 1 105 ? -7.091 7.991 -0.782 1.00 97.56 105 LEU A C 1
ATOM 823 O O . LEU A 1 105 ? -7.160 6.804 -0.479 1.00 97.56 105 LEU A O 1
ATOM 827 N N . GLU A 1 106 ? -6.950 8.413 -2.043 1.00 97.56 106 GLU A N 1
ATOM 828 C CA . GLU A 1 106 ? -6.858 7.493 -3.190 1.00 97.56 106 GLU A CA 1
ATOM 829 C C . GLU A 1 106 ? -5.639 6.572 -3.075 1.00 97.56 106 GLU A C 1
ATOM 831 O O . GLU A 1 106 ? -5.748 5.370 -3.304 1.00 97.56 106 GLU A O 1
ATOM 836 N N . ASN A 1 107 ? -4.491 7.114 -2.659 1.00 98.12 107 ASN A N 1
ATOM 837 C CA . ASN A 1 107 ? -3.278 6.325 -2.483 1.00 98.12 107 ASN A CA 1
ATOM 838 C C . ASN A 1 107 ? -3.443 5.255 -1.395 1.00 98.12 107 ASN A C 1
ATOM 840 O O . ASN A 1 107 ? -3.099 4.096 -1.617 1.00 98.12 107 ASN A O 1
ATOM 844 N N . VAL A 1 108 ? -3.957 5.624 -0.215 1.00 98.31 108 VAL A N 1
ATOM 845 C CA . VAL A 1 108 ? -4.173 4.666 0.882 1.00 98.31 108 VAL A CA 1
ATOM 846 C C . VAL A 1 108 ? -5.251 3.647 0.525 1.00 98.31 108 VAL A C 1
ATOM 848 O O . VAL A 1 108 ? -5.113 2.478 0.884 1.00 98.31 108 VAL A O 1
ATOM 851 N N . ASP A 1 109 ? -6.286 4.059 -0.208 1.00 98.25 109 ASP A N 1
ATOM 852 C CA . ASP A 1 109 ? -7.300 3.151 -0.734 1.00 98.25 109 ASP A CA 1
ATOM 853 C C . ASP A 1 109 ? -6.682 2.087 -1.656 1.00 98.25 109 ASP A C 1
ATOM 855 O O . ASP A 1 109 ? -6.815 0.888 -1.400 1.00 98.25 109 ASP A O 1
ATOM 859 N N . GLU A 1 110 ? -5.954 2.505 -2.693 1.00 98.00 110 GLU A N 1
ATOM 860 C CA . GLU A 1 110 ? -5.333 1.575 -3.639 1.00 98.00 110 GLU A CA 1
ATOM 861 C C . GLU A 1 110 ? -4.321 0.654 -2.935 1.00 98.00 110 GLU A C 1
ATOM 863 O O . GLU A 1 110 ? -4.333 -0.561 -3.149 1.00 98.00 110 GLU A O 1
ATOM 868 N N . PHE A 1 111 ? -3.496 1.205 -2.040 1.00 98.06 111 PHE A N 1
ATOM 869 C CA . PHE A 1 111 ? -2.532 0.441 -1.247 1.00 98.06 111 PHE A CA 1
ATOM 870 C C . PHE A 1 111 ? -3.206 -0.637 -0.385 1.00 98.06 111 PHE A C 1
ATOM 872 O O . PHE A 1 111 ? -2.814 -1.804 -0.442 1.00 98.06 111 PHE A O 1
ATOM 879 N N . LEU A 1 112 ? -4.232 -0.282 0.396 1.00 97.69 112 LEU A N 1
ATOM 880 C CA . LEU A 1 112 ? -4.914 -1.237 1.274 1.00 97.69 112 LEU A CA 1
ATOM 881 C C . LEU A 1 112 ? -5.802 -2.214 0.508 1.00 97.69 112 LEU A C 1
ATOM 883 O O . LEU A 1 112 ? -5.944 -3.357 0.934 1.00 97.69 112 LEU A O 1
ATOM 887 N N . THR A 1 113 ? -6.356 -1.805 -0.632 1.00 97.31 113 THR A N 1
ATOM 888 C CA . THR A 1 113 ? -7.067 -2.709 -1.539 1.00 97.31 113 THR A CA 1
ATOM 889 C C . THR A 1 113 ? -6.124 -3.792 -2.057 1.00 97.31 113 THR A C 1
ATOM 891 O O . THR A 1 113 ? -6.448 -4.976 -1.964 1.00 97.31 113 THR A O 1
ATOM 894 N N . GLN A 1 114 ? -4.932 -3.412 -2.531 1.00 95.56 114 GLN A N 1
ATOM 895 C CA . GLN A 1 114 ? -3.934 -4.374 -3.001 1.00 95.56 114 GLN A CA 1
ATOM 896 C C . GLN A 1 114 ? -3.399 -5.250 -1.862 1.00 95.56 114 GLN A C 1
ATOM 898 O O . GLN A 1 114 ? -3.199 -6.451 -2.047 1.00 95.56 114 GLN A O 1
ATOM 903 N N . LEU A 1 115 ? -3.201 -4.676 -0.671 1.00 94.38 115 LEU A N 1
ATOM 904 C CA . LEU A 1 115 ? -2.765 -5.425 0.503 1.00 94.38 115 LEU A CA 1
ATOM 905 C C . LEU A 1 115 ? -3.812 -6.465 0.926 1.00 94.38 115 LEU A C 1
ATOM 907 O O . LEU A 1 115 ? -3.474 -7.629 1.107 1.00 94.38 115 LEU A O 1
ATOM 911 N N . ALA A 1 116 ? -5.079 -6.063 1.048 1.00 94.31 116 ALA A N 1
ATOM 912 C CA . ALA A 1 116 ? -6.175 -6.934 1.471 1.00 94.31 116 ALA A CA 1
ATOM 913 C C . ALA A 1 116 ? -6.530 -8.015 0.438 1.00 94.31 116 ALA A C 1
ATOM 915 O O . ALA A 1 116 ? -7.050 -9.064 0.811 1.00 94.31 116 ALA A O 1
ATOM 916 N N . ALA A 1 117 ? -6.247 -7.781 -0.847 1.00 93.25 117 ALA A N 1
ATOM 917 C CA . ALA A 1 117 ? -6.431 -8.774 -1.902 1.00 93.25 117 ALA A CA 1
ATOM 918 C C . ALA A 1 117 ? -5.423 -9.936 -1.822 1.00 93.25 117 ALA A C 1
ATOM 920 O O . ALA A 1 117 ? -5.639 -10.975 -2.446 1.00 93.25 117 ALA A O 1
ATOM 921 N N . ASN A 1 118 ? -4.322 -9.781 -1.080 1.00 86.56 118 ASN A N 1
ATOM 922 C CA . ASN A 1 118 ? -3.313 -10.821 -0.955 1.00 86.56 118 ASN A CA 1
ATOM 923 C C . ASN A 1 118 ? -3.661 -11.802 0.180 1.00 86.56 118 ASN A C 1
ATOM 925 O O . ASN A 1 118 ? -3.735 -11.432 1.347 1.00 86.56 118 ASN A O 1
ATOM 929 N N . GLU A 1 119 ? -3.821 -13.087 -0.140 1.00 76.75 119 GLU A N 1
ATOM 930 C CA . GLU A 1 119 ? -4.142 -14.126 0.854 1.00 76.75 119 GLU A CA 1
ATOM 931 C C . GLU A 1 119 ? -2.995 -14.412 1.844 1.00 76.75 119 GLU A C 1
ATOM 933 O O . GLU A 1 119 ? -3.194 -15.075 2.860 1.00 76.75 119 GLU A O 1
ATOM 938 N N . GLN A 1 120 ? -1.785 -13.924 1.558 1.00 74.94 120 GLN A N 1
ATOM 939 C CA . GLN A 1 120 ? -0.558 -14.192 2.310 1.00 74.94 120 GLN A CA 1
ATOM 940 C C . GLN A 1 120 ? -0.077 -12.972 3.104 1.00 74.94 120 GLN A C 1
ATOM 942 O O . GLN A 1 120 ? 1.110 -12.883 3.423 1.00 74.94 120 GLN A O 1
ATOM 947 N N . VAL A 1 121 ? -0.971 -12.030 3.433 1.00 77.12 121 VAL A N 1
ATOM 948 C CA . VAL A 1 121 ? -0.623 -10.894 4.298 1.00 77.12 121 VAL A CA 1
ATOM 949 C C . VAL A 1 121 ? 0.026 -11.419 5.586 1.00 77.12 121 VAL A C 1
ATOM 951 O O . VAL A 1 121 ? -0.593 -12.199 6.319 1.00 77.12 121 VAL A O 1
ATOM 954 N N . PRO A 1 122 ? 1.275 -11.019 5.885 1.00 77.69 122 PRO A N 1
ATOM 955 C CA . PRO A 1 122 ? 1.952 -11.486 7.078 1.00 77.69 122 PRO A CA 1
ATOM 956 C C . PRO A 1 122 ? 1.256 -10.935 8.323 1.00 77.69 122 PRO A C 1
ATOM 958 O O . PRO A 1 122 ? 0.744 -9.816 8.334 1.00 77.69 122 PRO A O 1
ATOM 961 N N . LYS A 1 123 ? 1.305 -11.692 9.424 1.00 83.38 123 LYS A N 1
ATOM 962 C CA . LYS A 1 123 ? 0.954 -11.136 10.733 1.00 83.38 123 LYS A CA 1
ATOM 963 C C . LYS A 1 123 ? 2.006 -10.098 11.126 1.00 83.38 123 LYS A C 1
ATOM 965 O O . LYS A 1 123 ? 3.102 -10.451 11.563 1.00 83.38 123 LYS A O 1
ATOM 970 N N . PHE A 1 124 ? 1.671 -8.824 10.952 1.00 88.50 124 PHE A N 1
ATOM 971 C CA . PHE A 1 124 ? 2.508 -7.710 11.384 1.00 88.50 124 PHE A CA 1
ATOM 972 C C . PHE A 1 124 ? 2.689 -7.730 12.902 1.00 88.50 124 PHE A C 1
ATOM 974 O O . PHE A 1 124 ? 1.763 -8.061 13.649 1.00 88.50 124 PHE A O 1
ATOM 981 N N . GLN A 1 125 ? 3.875 -7.348 13.375 1.00 89.31 125 GLN A N 1
ATOM 982 C CA . GLN A 1 125 ? 4.080 -7.187 14.811 1.00 89.31 125 GLN A CA 1
ATOM 983 C C . GLN A 1 125 ? 3.263 -5.993 15.307 1.00 89.31 125 GLN A C 1
ATOM 985 O O . GLN A 1 125 ? 3.051 -5.046 14.540 1.00 89.31 125 GLN A O 1
ATOM 990 N N . PRO A 1 126 ? 2.814 -6.002 16.576 1.00 91.06 126 PRO A N 1
ATOM 991 C CA . PRO A 1 126 ? 1.905 -4.983 17.092 1.00 91.06 126 PRO A CA 1
ATOM 992 C C . PRO A 1 126 ? 2.368 -3.550 16.823 1.00 91.06 126 PRO A C 1
ATOM 994 O O . PRO A 1 126 ? 1.565 -2.737 16.392 1.00 91.06 126 PRO A O 1
ATOM 997 N N . VAL A 1 127 ? 3.666 -3.256 16.970 1.00 92.31 127 VAL A N 1
ATOM 998 C CA . VAL A 1 127 ? 4.208 -1.907 16.730 1.00 92.31 127 VAL A CA 1
ATOM 999 C C . VAL A 1 127 ? 4.037 -1.438 15.279 1.00 92.31 127 VAL A C 1
ATOM 1001 O O . VAL A 1 127 ? 3.626 -0.305 15.049 1.00 92.31 127 VAL A O 1
ATOM 1004 N N . VAL A 1 128 ? 4.289 -2.313 14.299 1.00 92.81 128 VAL A N 1
ATOM 1005 C CA . VAL A 1 128 ? 4.124 -2.011 12.868 1.00 92.81 128 VAL A CA 1
ATOM 1006 C C . VAL A 1 128 ? 2.644 -1.884 12.528 1.00 92.81 128 VAL A C 1
ATOM 1008 O O . VAL A 1 128 ? 2.229 -0.904 11.915 1.00 92.81 128 VAL A O 1
ATOM 1011 N N . ARG A 1 129 ? 1.832 -2.845 12.977 1.00 94.00 129 ARG A N 1
ATOM 1012 C CA . ARG A 1 129 ? 0.385 -2.855 12.748 1.00 94.00 129 ARG A CA 1
ATOM 1013 C C . ARG A 1 129 ? -0.284 -1.595 13.295 1.00 94.00 129 ARG A C 1
ATOM 1015 O O . ARG A 1 129 ? -1.076 -0.968 12.598 1.00 94.00 129 ARG A O 1
ATOM 1022 N N . ASP A 1 130 ? 0.030 -1.237 14.536 1.00 95.12 130 ASP A N 1
ATOM 1023 C CA . ASP A 1 130 ? -0.569 -0.099 15.226 1.00 95.12 130 ASP A CA 1
ATOM 1024 C C . ASP A 1 130 ? -0.114 1.226 14.581 1.00 95.12 130 ASP A C 1
ATOM 1026 O O . ASP A 1 130 ? -0.931 2.130 14.414 1.00 95.12 130 ASP A O 1
ATOM 1030 N N . LEU A 1 131 ? 1.144 1.322 14.120 1.00 96.50 131 LEU A N 1
ATOM 1031 C CA . LEU A 1 131 ? 1.639 2.465 13.341 1.00 96.50 131 LEU A CA 1
ATOM 1032 C C . LEU A 1 131 ? 0.876 2.629 12.017 1.00 96.50 131 LEU A C 1
ATOM 1034 O O . LEU A 1 131 ? 0.376 3.718 11.729 1.00 96.50 131 LEU A O 1
ATOM 1038 N N . MET A 1 132 ? 0.746 1.549 11.239 1.00 96.62 132 MET A N 1
ATOM 1039 C CA . MET A 1 132 ? -0.001 1.556 9.976 1.00 96.62 132 MET A CA 1
ATOM 1040 C C . MET A 1 132 ? -1.466 1.949 10.199 1.00 96.62 132 MET A C 1
ATOM 1042 O O . MET A 1 132 ? -1.998 2.800 9.485 1.00 96.62 132 MET A O 1
ATOM 1046 N N . MET A 1 133 ? -2.114 1.360 11.210 1.00 97.50 133 MET A N 1
ATOM 1047 C CA . MET A 1 133 ? -3.503 1.670 11.540 1.00 97.50 133 MET A CA 1
ATOM 1048 C C . MET A 1 133 ? -3.660 3.134 11.954 1.00 97.50 133 MET A C 1
ATOM 1050 O O . MET A 1 133 ? -4.575 3.797 11.477 1.00 97.50 133 MET A O 1
ATOM 1054 N N . ASN A 1 134 ? -2.755 3.674 12.772 1.00 97.94 134 ASN A N 1
ATOM 1055 C CA . ASN A 1 134 ? -2.802 5.075 13.182 1.00 97.94 134 ASN A CA 1
ATOM 1056 C C . ASN A 1 134 ? -2.649 6.037 11.995 1.00 97.94 134 ASN A C 1
ATOM 1058 O O . ASN A 1 134 ? -3.506 6.900 11.798 1.00 97.94 134 ASN A O 1
ATOM 1062 N N . ARG A 1 135 ? -1.613 5.857 11.160 1.00 97.94 135 ARG A N 1
ATOM 1063 C CA . ARG A 1 135 ? -1.399 6.697 9.965 1.00 97.94 135 ARG A CA 1
ATOM 1064 C C . ARG A 1 135 ? -2.603 6.617 9.017 1.00 97.94 135 ARG A C 1
ATOM 1066 O O . ARG A 1 135 ? -3.111 7.649 8.588 1.00 97.94 135 ARG A O 1
ATOM 1073 N N . THR A 1 136 ? -3.126 5.412 8.770 1.00 98.31 136 THR A N 1
ATOM 1074 C CA . THR A 1 136 ? -4.342 5.216 7.961 1.00 98.31 136 THR A CA 1
ATOM 1075 C C . THR A 1 136 ? -5.553 5.924 8.566 1.00 98.31 136 THR A C 1
ATOM 1077 O O . THR A 1 136 ? -6.280 6.612 7.851 1.00 98.31 136 THR A O 1
ATOM 1080 N N . PHE A 1 137 ? -5.790 5.775 9.872 1.00 98.19 137 PHE A N 1
ATOM 1081 C CA . PHE A 1 137 ? -6.973 6.323 10.532 1.00 98.19 137 PHE A CA 1
ATOM 1082 C C . PHE A 1 137 ? -7.011 7.852 10.475 1.00 98.19 137 PHE A C 1
ATOM 1084 O O . PHE A 1 137 ? -8.067 8.425 10.199 1.00 98.19 137 PHE A O 1
ATOM 1091 N N . VAL A 1 138 ? -5.866 8.515 10.675 1.00 97.69 138 VAL A N 1
ATOM 1092 C CA . VAL A 1 138 ? -5.747 9.978 10.536 1.00 97.69 138 VAL A CA 1
ATOM 1093 C C . VAL A 1 138 ? -6.234 10.445 9.165 1.00 97.69 138 VAL A C 1
ATOM 1095 O O . VAL A 1 138 ? -6.929 11.452 9.077 1.00 97.69 138 VAL A O 1
ATOM 1098 N N . ILE A 1 139 ? -5.934 9.688 8.111 1.00 97.06 139 ILE A N 1
ATOM 1099 C CA . ILE A 1 139 ? -6.336 10.010 6.742 1.00 97.06 139 ILE A CA 1
ATOM 1100 C C . ILE A 1 139 ? -7.840 9.769 6.569 1.00 97.06 139 ILE A C 1
ATOM 1102 O O . ILE A 1 139 ? -8.593 10.703 6.291 1.00 97.06 139 ILE A O 1
ATOM 1106 N N . ILE A 1 140 ? -8.305 8.534 6.780 1.00 96.69 140 ILE A N 1
ATOM 1107 C CA . ILE A 1 140 ? -9.679 8.141 6.420 1.00 96.69 140 ILE A CA 1
ATOM 1108 C C . ILE A 1 140 ? -10.746 8.767 7.323 1.00 96.69 140 ILE A C 1
ATOM 1110 O O . ILE A 1 140 ? -11.863 9.007 6.867 1.00 96.69 140 ILE A O 1
ATOM 1114 N N . SER A 1 141 ? -10.420 9.068 8.586 1.00 96.44 141 SER A N 1
ATOM 1115 C CA . SER A 1 141 ? -11.394 9.606 9.547 1.00 96.44 141 SER A CA 1
ATOM 1116 C C . SER A 1 141 ? -11.944 10.969 9.133 1.00 96.44 141 SER A C 1
ATOM 1118 O O . SER A 1 141 ? -13.110 11.269 9.387 1.00 96.44 141 SER A O 1
ATOM 1120 N N . THR A 1 142 ? -11.149 11.761 8.410 1.00 95.62 142 THR A N 1
ATOM 1121 C CA . THR A 1 142 ? -11.573 13.058 7.864 1.00 95.62 142 THR A CA 1
ATOM 1122 C C . THR A 1 142 ? -12.640 12.933 6.771 1.00 95.62 142 THR A C 1
ATOM 1124 O O . THR A 1 142 ? -13.342 13.901 6.478 1.00 95.62 142 THR A O 1
ATOM 1127 N N . HIS A 1 143 ? -12.813 11.736 6.202 1.00 95.00 143 HIS A N 1
ATOM 1128 C CA . HIS A 1 143 ? -13.737 11.461 5.104 1.00 95.00 143 HIS A CA 1
ATOM 1129 C C . HIS A 1 143 ? -14.999 10.701 5.531 1.00 95.00 143 HIS A C 1
ATOM 1131 O O . HIS A 1 143 ? -15.920 10.579 4.725 1.00 95.00 143 HIS A O 1
ATOM 1137 N N . PHE A 1 144 ? -15.104 10.255 6.789 1.00 94.88 144 PHE A N 1
ATOM 1138 C CA . PHE A 1 144 ? -16.248 9.469 7.273 1.00 94.88 144 PHE A CA 1
ATOM 1139 C C . PHE A 1 144 ? -17.605 10.157 7.092 1.00 94.88 144 PHE A C 1
ATOM 1141 O O . PHE A 1 144 ? -18.601 9.474 6.873 1.00 94.88 144 PHE A O 1
ATOM 1148 N N . ILE A 1 145 ? -17.660 11.493 7.123 1.00 92.75 145 ILE A N 1
ATOM 1149 C CA . ILE A 1 145 ? -18.904 12.245 6.885 1.00 92.75 145 ILE A CA 1
ATOM 1150 C C . ILE A 1 145 ? -19.466 12.047 5.468 1.00 92.75 145 ILE A C 1
ATOM 1152 O O . ILE A 1 145 ? -20.667 12.190 5.257 1.00 92.75 145 ILE A O 1
ATOM 1156 N N . ASN A 1 146 ? -18.605 11.699 4.511 1.00 93.75 146 ASN A N 1
ATOM 1157 C CA . ASN A 1 146 ? -18.980 11.468 3.120 1.00 93.75 146 ASN A CA 1
ATOM 1158 C C . ASN A 1 146 ? -19.208 9.983 2.814 1.00 93.75 146 ASN A C 1
ATOM 1160 O O . ASN A 1 146 ? -19.660 9.670 1.717 1.00 93.75 146 ASN A O 1
ATOM 1164 N N . PHE A 1 147 ? -18.904 9.082 3.753 1.00 95.06 147 PHE A N 1
ATOM 1165 C CA . PHE A 1 147 ? -19.008 7.648 3.517 1.00 95.06 147 PHE A CA 1
ATOM 1166 C C . PHE A 1 147 ? -20.459 7.169 3.553 1.00 95.06 147 PHE A C 1
ATOM 1168 O O . PHE A 1 147 ? -21.203 7.338 4.523 1.00 95.06 147 PHE A O 1
ATOM 1175 N N . THR A 1 148 ? -20.829 6.466 2.497 1.00 96.31 148 THR A N 1
ATOM 1176 C CA . THR A 1 148 ? -21.983 5.582 2.417 1.00 96.31 148 THR A CA 1
ATOM 1177 C C . THR A 1 148 ? -21.771 4.321 3.259 1.00 96.31 148 THR A C 1
ATOM 1179 O O . THR A 1 148 ? -20.657 3.971 3.655 1.00 96.31 148 THR A O 1
ATOM 1182 N N . THR A 1 149 ? -22.849 3.577 3.515 1.00 96.69 149 THR A N 1
ATOM 1183 C CA . THR A 1 149 ? -22.768 2.267 4.183 1.00 96.69 149 THR A CA 1
ATOM 1184 C C . THR A 1 149 ? -21.873 1.281 3.426 1.00 96.69 149 THR A C 1
ATOM 1186 O O . THR A 1 149 ? -21.168 0.491 4.052 1.00 96.69 149 THR A O 1
ATOM 1189 N N . GLU A 1 150 ? -21.871 1.336 2.091 1.00 97.38 150 GLU A N 1
ATOM 1190 C CA . GLU A 1 150 ? -21.003 0.505 1.255 1.00 97.38 150 GLU A CA 1
ATOM 1191 C C . GLU A 1 150 ? -19.528 0.880 1.429 1.00 97.38 150 GLU A C 1
ATOM 1193 O O . GLU A 1 150 ? -18.694 -0.004 1.600 1.00 97.38 150 GLU A O 1
ATOM 1198 N N . GLU A 1 151 ? -19.198 2.171 1.497 1.00 96.94 151 GLU A N 1
ATOM 1199 C CA . GLU A 1 151 ? -17.827 2.611 1.776 1.00 96.94 151 GLU A CA 1
ATOM 1200 C C . GLU A 1 151 ? -17.372 2.190 3.174 1.00 96.94 151 GLU A C 1
ATOM 1202 O O . GLU A 1 151 ? -16.280 1.638 3.313 1.00 96.94 151 GLU A O 1
ATOM 1207 N N . PHE A 1 152 ? -18.216 2.340 4.202 1.00 97.38 152 PHE A N 1
ATOM 1208 C CA . PHE A 1 152 ? -17.916 1.788 5.529 1.00 97.38 152 PHE A CA 1
ATOM 1209 C C . PHE A 1 152 ? -17.655 0.280 5.472 1.00 97.38 152 PHE A C 1
ATOM 1211 O O . PHE A 1 152 ? -16.746 -0.211 6.144 1.00 97.38 152 PHE A O 1
ATOM 1218 N N . HIS A 1 153 ? -18.411 -0.459 4.657 1.00 98.00 153 HIS A N 1
ATOM 1219 C CA . HIS A 1 153 ? -18.189 -1.887 4.479 1.00 98.00 153 HIS A CA 1
ATOM 1220 C C . HIS A 1 153 ? -16.841 -2.156 3.810 1.00 98.00 153 HIS A C 1
ATOM 1222 O O . HIS A 1 153 ? -16.021 -2.876 4.373 1.00 98.00 153 HIS A O 1
ATOM 1228 N N . LEU A 1 154 ? -16.559 -1.537 2.665 1.00 98.00 154 LEU A N 1
ATOM 1229 C CA . LEU A 1 154 ? -15.288 -1.706 1.961 1.00 98.00 154 LEU A CA 1
ATOM 1230 C C . LEU A 1 154 ? -14.090 -1.384 2.863 1.00 98.00 154 LEU A C 1
ATOM 1232 O O . LEU A 1 154 ? -13.121 -2.139 2.888 1.00 98.00 154 LEU A O 1
ATOM 1236 N N . TRP A 1 155 ? -14.166 -0.319 3.659 1.00 98.00 155 TRP A N 1
ATOM 1237 C CA 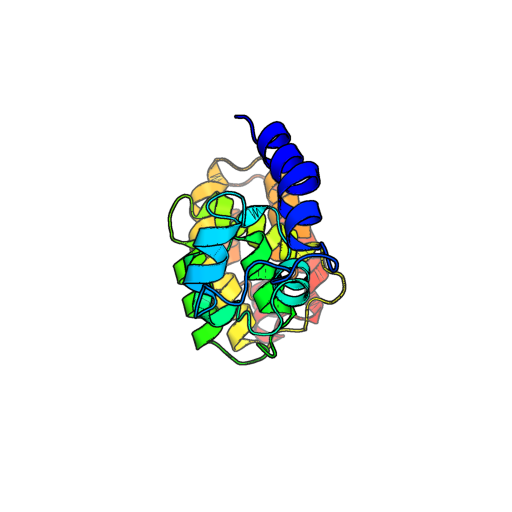. TRP A 1 155 ? -13.087 0.048 4.571 1.00 98.00 155 TRP A CA 1
ATOM 1238 C C . TRP A 1 155 ? -12.937 -0.934 5.734 1.00 98.00 155 TRP A C 1
ATOM 1240 O O . TRP A 1 155 ? -11.877 -1.537 5.883 1.00 98.00 155 TRP A O 1
ATOM 1250 N N . PHE A 1 156 ? -13.975 -1.156 6.539 1.00 97.88 156 PHE A N 1
ATOM 1251 C CA . PHE A 1 156 ? -13.843 -1.934 7.780 1.00 97.88 156 PHE A CA 1
ATOM 1252 C C . PHE A 1 156 ? -13.879 -3.449 7.582 1.00 97.88 156 PHE A C 1
ATOM 1254 O O . PHE A 1 156 ? -13.373 -4.188 8.421 1.00 97.88 156 PHE A O 1
ATOM 1261 N N . ASN A 1 157 ? -14.476 -3.932 6.493 1.00 97.25 157 ASN A N 1
ATOM 1262 C CA . ASN A 1 157 ? -14.674 -5.362 6.263 1.00 97.25 157 ASN A CA 1
ATOM 1263 C C . ASN A 1 157 ? -13.753 -5.959 5.201 1.00 97.25 157 ASN A C 1
ATOM 1265 O O . ASN A 1 157 ? -13.736 -7.188 5.087 1.00 97.25 157 ASN A O 1
ATOM 1269 N N . VAL A 1 158 ? -13.014 -5.120 4.466 1.00 96.06 158 VAL A N 1
ATOM 1270 C CA . VAL A 1 158 ? -12.076 -5.545 3.421 1.00 96.06 158 VAL A CA 1
ATOM 1271 C C . VAL A 1 158 ? -10.721 -4.856 3.605 1.00 96.06 158 VAL A C 1
ATOM 1273 O O . VAL A 1 158 ? -9.771 -5.500 4.036 1.00 96.06 158 VAL A O 1
ATOM 1276 N N . LYS A 1 159 ? -10.634 -3.546 3.345 1.00 97.44 159 LYS A N 1
ATOM 1277 C CA . LYS A 1 159 ? -9.360 -2.815 3.201 1.00 97.44 159 LYS A CA 1
ATOM 1278 C C . LYS A 1 159 ? -8.554 -2.731 4.500 1.00 97.44 159 LYS A C 1
ATOM 1280 O O . LYS A 1 159 ? -7.342 -2.903 4.482 1.00 97.44 159 LYS A O 1
ATOM 1285 N N . LEU A 1 160 ? -9.210 -2.487 5.636 1.00 97.25 160 LEU A N 1
ATOM 1286 C CA . LEU A 1 160 ? -8.530 -2.345 6.928 1.00 97.25 160 LEU A CA 1
ATOM 1287 C C . LEU A 1 160 ? -8.188 -3.677 7.583 1.00 97.25 160 LEU A C 1
ATOM 1289 O O . LEU A 1 160 ? -7.311 -3.691 8.439 1.00 97.25 160 LEU A O 1
ATOM 1293 N N . VAL A 1 161 ? -8.841 -4.783 7.210 1.00 95.31 161 VAL A N 1
ATOM 1294 C CA . VAL A 1 161 ? -8.703 -6.088 7.887 1.00 95.31 161 VAL A CA 1
ATOM 1295 C C . VAL A 1 161 ? -7.238 -6.489 8.152 1.00 95.31 161 VAL A C 1
ATOM 1297 O O . VAL A 1 161 ? -6.961 -6.876 9.288 1.00 95.31 161 VAL A O 1
ATOM 1300 N N . PRO A 1 162 ? -6.279 -6.313 7.214 1.00 94.31 162 PRO A N 1
ATOM 1301 C CA . PRO A 1 162 ? -4.850 -6.560 7.454 1.00 94.31 162 PRO A CA 1
ATOM 1302 C C . PRO A 1 162 ? -4.242 -5.888 8.696 1.00 94.31 162 PRO A C 1
ATOM 1304 O O . PRO A 1 162 ? -3.307 -6.417 9.296 1.00 94.31 162 PRO A O 1
ATOM 1307 N N . ILE A 1 163 ? -4.743 -4.711 9.073 1.00 95.69 163 ILE A N 1
ATOM 1308 C CA . ILE A 1 163 ? -4.191 -3.867 10.144 1.00 95.69 163 ILE A CA 1
ATOM 1309 C C . ILE A 1 163 ? -5.217 -3.513 11.227 1.00 95.69 163 ILE A C 1
ATOM 1311 O O . ILE A 1 163 ? -4.868 -2.876 12.218 1.00 95.69 163 ILE A O 1
ATOM 1315 N N . LEU A 1 164 ? -6.467 -3.962 11.083 1.00 95.94 164 LEU A N 1
ATOM 1316 C CA . LEU A 1 164 ? -7.599 -3.537 11.908 1.00 95.94 164 LEU A CA 1
ATOM 1317 C C . LEU A 1 164 ? -7.444 -3.921 13.383 1.00 95.94 164 LEU A C 1
ATOM 1319 O O . LEU A 1 164 ? -7.972 -3.237 14.251 1.00 95.94 164 LEU A O 1
ATOM 1323 N N . ALA A 1 165 ? -6.654 -4.947 13.708 1.00 94.62 165 ALA A N 1
ATOM 1324 C CA . ALA A 1 165 ? -6.340 -5.261 15.103 1.00 94.62 165 ALA A CA 1
ATOM 1325 C C . ALA A 1 165 ? -5.512 -4.165 15.816 1.00 94.62 165 ALA A C 1
ATOM 1327 O O . ALA A 1 165 ? -5.345 -4.208 17.035 1.00 94.62 165 ALA A O 1
ATOM 1328 N N . GLY A 1 166 ? -4.999 -3.177 15.072 1.00 95.56 166 GLY A N 1
ATOM 1329 C CA . GLY A 1 166 ? -4.384 -1.970 15.612 1.00 95.56 166 GLY A CA 1
ATOM 1330 C C . GLY A 1 166 ? -5.376 -0.877 16.014 1.00 95.56 166 GLY A C 1
ATOM 1331 O O . GLY A 1 166 ? -4.950 0.118 16.594 1.00 95.56 166 GLY A O 1
ATOM 1332 N N . PHE A 1 167 ? -6.673 -1.052 15.752 1.00 95.56 167 PHE A N 1
ATOM 1333 C CA . PHE A 1 167 ? -7.713 -0.070 16.058 1.00 95.56 167 PHE A CA 1
ATOM 1334 C C . PHE A 1 167 ? -7.843 0.153 17.574 1.00 95.56 167 PHE A C 1
ATOM 1336 O O . PHE A 1 167 ? -7.653 -0.774 18.372 1.00 95.56 167 PHE A O 1
ATOM 1343 N N . THR A 1 168 ? -8.124 1.390 17.988 1.00 94.94 168 THR A N 1
ATOM 1344 C CA . THR A 1 168 ? -8.193 1.775 19.409 1.00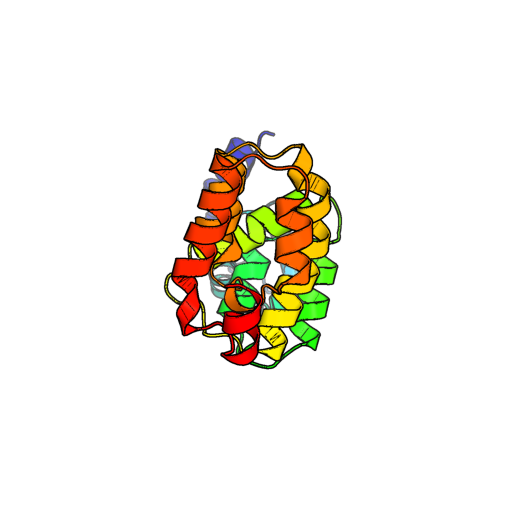 94.94 168 THR A CA 1
ATOM 1345 C C . THR A 1 168 ? -9.604 2.213 19.818 1.00 94.94 168 THR A C 1
ATOM 1347 O O . THR A 1 168 ? -10.417 2.555 18.953 1.00 94.94 168 THR A O 1
ATOM 1350 N N . PRO A 1 169 ? -9.921 2.235 21.126 1.00 92.81 169 PRO A N 1
ATOM 1351 C CA . PRO A 1 169 ? -11.191 2.775 21.620 1.00 92.81 169 PRO A CA 1
ATOM 1352 C C . PRO A 1 169 ? -11.448 4.228 21.198 1.00 92.81 169 PRO A C 1
ATOM 1354 O O . PRO A 1 169 ? -12.574 4.586 20.856 1.00 92.81 169 PRO A O 1
ATOM 1357 N N . GLU A 1 170 ? -10.410 5.063 21.148 1.00 95.00 170 GLU A N 1
ATOM 1358 C CA . GLU A 1 170 ? -10.518 6.456 20.702 1.00 95.00 170 GLU A CA 1
ATOM 1359 C C . GLU A 1 170 ? -10.883 6.532 19.214 1.00 95.00 170 GLU A C 1
ATOM 1361 O O . GLU A 1 170 ? -11.745 7.321 18.823 1.00 95.00 170 GLU A O 1
ATOM 1366 N N . MET A 1 171 ? -10.278 5.675 18.382 1.00 96.56 171 MET A N 1
ATOM 1367 C CA . MET A 1 171 ? -10.642 5.561 16.968 1.00 96.56 171 MET A CA 1
ATOM 1368 C C . MET A 1 171 ? -12.098 5.124 16.803 1.00 96.56 171 MET A C 1
ATOM 1370 O O . MET A 1 171 ? -12.797 5.663 15.945 1.00 96.56 171 MET A O 1
ATOM 1374 N N . LEU A 1 172 ? -12.583 4.202 17.645 1.00 94.69 172 LEU A N 1
ATOM 1375 C CA . LEU A 1 172 ? -13.989 3.796 17.642 1.00 94.69 172 LEU A CA 1
ATOM 1376 C C . LEU A 1 172 ? -14.892 4.984 17.962 1.00 94.69 172 LEU A C 1
ATOM 1378 O O . LEU A 1 172 ? -15.790 5.283 17.182 1.00 94.69 172 LEU A O 1
ATOM 1382 N N . GLN A 1 173 ? -14.607 5.711 19.043 1.00 94.06 173 GLN A N 1
ATOM 1383 C CA . GLN A 1 173 ? -15.382 6.885 19.436 1.00 94.06 173 GLN A CA 1
ATOM 1384 C C . GLN A 1 173 ? -15.463 7.927 18.309 1.00 94.06 173 GLN A C 1
ATOM 1386 O O . GLN A 1 173 ? -16.542 8.458 18.033 1.00 94.06 173 GLN A O 1
ATOM 1391 N N . ILE A 1 174 ? -14.339 8.199 17.636 1.00 95.06 174 ILE A N 1
ATOM 1392 C CA . ILE A 1 174 ? -14.277 9.124 16.497 1.00 95.06 174 ILE A CA 1
ATOM 1393 C C . ILE A 1 174 ? -15.109 8.589 15.328 1.00 95.06 174 ILE A C 1
ATOM 1395 O O . ILE A 1 174 ? -15.964 9.309 14.808 1.00 95.06 174 ILE A O 1
ATOM 1399 N N . ALA A 1 175 ? -14.905 7.324 14.947 1.00 94.38 175 ALA A N 1
ATOM 1400 C CA . ALA A 1 175 ? -15.600 6.688 13.832 1.00 94.38 175 ALA A CA 1
ATOM 1401 C C . ALA A 1 175 ? -17.119 6.633 14.038 1.00 94.38 175 ALA A C 1
ATOM 1403 O O . ALA A 1 175 ? -17.873 6.705 13.071 1.00 94.38 175 ALA A O 1
ATOM 1404 N N . THR A 1 176 ? -17.576 6.554 15.291 1.00 93.38 176 THR A N 1
ATOM 1405 C CA . THR A 1 176 ? -18.999 6.451 15.633 1.00 93.38 176 THR A CA 1
ATOM 1406 C C . THR A 1 176 ? -19.655 7.780 16.000 1.00 93.38 176 THR A C 1
ATOM 1408 O O . THR A 1 176 ? -20.851 7.812 16.280 1.00 93.38 176 THR A O 1
ATOM 1411 N N . SER A 1 177 ? -18.904 8.882 16.008 1.00 91.56 177 SER A N 1
ATOM 1412 C CA . SER A 1 177 ? -19.365 10.178 16.528 1.00 91.56 177 SER A CA 1
ATOM 1413 C C . SER A 1 177 ? -20.553 10.786 15.772 1.00 91.56 177 SER A C 1
ATOM 1415 O O . SER A 1 177 ? -21.282 11.607 16.327 1.00 91.56 177 SER A O 1
ATOM 1417 N N . SER A 1 178 ? -20.756 10.427 14.503 1.00 84.88 178 SER A N 1
ATOM 1418 C CA . SER A 1 178 ? -21.803 11.004 13.644 1.00 84.88 178 SER A CA 1
ATOM 1419 C C . SER A 1 178 ? -22.336 10.005 12.609 1.00 84.88 178 SER A C 1
ATOM 1421 O O . SER A 1 178 ? -22.600 10.371 11.467 1.00 84.88 178 SER A O 1
ATOM 1423 N N . ILE A 1 179 ? -22.493 8.733 12.995 1.00 91.75 179 ILE A N 1
ATOM 1424 C CA . ILE A 1 179 ? -23.009 7.674 12.109 1.00 91.75 179 ILE A CA 1
ATOM 1425 C C . ILE A 1 179 ? -24.331 7.088 12.619 1.00 91.75 179 ILE A C 1
ATOM 1427 O O . ILE A 1 179 ? -24.685 7.219 13.789 1.00 91.75 179 ILE A O 1
ATOM 1431 N N . ASN A 1 180 ? -25.065 6.410 11.735 1.00 92.06 180 ASN A N 1
ATOM 1432 C CA . ASN A 1 180 ? -26.279 5.677 12.100 1.00 92.06 180 ASN A CA 1
ATOM 1433 C C . ASN A 1 180 ? -25.962 4.261 12.631 1.00 92.06 180 ASN A C 1
ATOM 1435 O O . ASN A 1 180 ? -24.849 3.750 12.479 1.00 92.06 180 ASN A O 1
ATOM 1439 N N . CYS A 1 181 ? -26.964 3.596 13.216 1.00 94.25 181 CYS A N 1
ATOM 1440 C CA . CYS A 1 181 ? -26.814 2.239 13.755 1.00 94.25 181 CYS A CA 1
ATOM 1441 C C . CYS A 1 181 ? -26.367 1.220 12.694 1.00 94.25 181 CYS A C 1
ATOM 1443 O O . CYS A 1 181 ? -25.604 0.311 13.004 1.00 94.25 181 CYS A O 1
ATOM 1445 N N . THR A 1 182 ? -26.804 1.373 11.441 1.00 96.12 182 THR A N 1
ATOM 1446 C CA . THR A 1 182 ? -26.406 0.484 10.341 1.00 96.12 182 THR A CA 1
ATOM 1447 C C . THR A 1 182 ? -24.896 0.533 10.112 1.00 96.12 182 THR A C 1
ATOM 1449 O O . THR A 1 182 ? -24.246 -0.507 10.110 1.00 96.12 182 THR A O 1
ATOM 1452 N N . ASN A 1 183 ? -24.321 1.729 9.992 1.00 95.75 183 ASN A N 1
ATOM 1453 C CA . ASN A 1 183 ? -22.884 1.911 9.797 1.00 95.75 183 ASN A CA 1
ATOM 1454 C C . ASN A 1 183 ? -22.092 1.486 11.040 1.00 95.75 183 ASN A C 1
ATOM 1456 O O . ASN A 1 183 ? -21.029 0.887 10.908 1.00 95.75 183 ASN A O 1
ATOM 1460 N N . TYR A 1 184 ? -22.631 1.716 12.242 1.00 95.50 184 TYR A N 1
ATOM 1461 C CA . TYR A 1 184 ? -22.037 1.198 13.475 1.00 95.50 184 TYR A CA 1
ATOM 1462 C C . TYR A 1 184 ? -21.913 -0.333 13.446 1.00 95.50 184 TYR A C 1
ATOM 1464 O O . TYR A 1 184 ? -20.835 -0.869 13.697 1.00 95.50 184 TYR A O 1
ATOM 1472 N N . HIS A 1 185 ? -22.974 -1.049 13.060 1.00 96.00 185 HIS A N 1
ATOM 1473 C CA . HIS A 1 185 ? -22.926 -2.508 12.934 1.00 96.00 185 HIS A CA 1
ATOM 1474 C C . HIS A 1 185 ? -21.926 -2.982 11.875 1.00 96.00 185 HIS A C 1
ATOM 1476 O O . HIS A 1 185 ? -21.287 -4.015 12.066 1.00 96.00 185 HIS A O 1
ATOM 1482 N N . VAL A 1 186 ? -21.745 -2.227 10.788 1.00 97.69 186 VAL A N 1
ATOM 1483 C CA . VAL A 1 186 ? -20.720 -2.526 9.777 1.00 97.69 186 VAL A CA 1
ATOM 1484 C C . VAL A 1 186 ? -19.309 -2.430 10.367 1.00 97.69 186 VAL A C 1
ATOM 1486 O O . VAL A 1 186 ? -18.499 -3.328 10.126 1.00 97.69 186 VAL A O 1
ATOM 1489 N N . ILE A 1 187 ? -19.023 -1.394 11.164 1.00 96.62 187 ILE A N 1
ATOM 1490 C CA . ILE A 1 187 ? -17.733 -1.231 11.858 1.00 96.62 187 ILE A CA 1
ATOM 1491 C C . ILE A 1 187 ? -17.496 -2.392 12.828 1.00 96.62 187 ILE A C 1
ATOM 1493 O O . ILE A 1 187 ? -16.456 -3.046 12.762 1.00 96.62 187 ILE A O 1
ATOM 1497 N N . VAL A 1 188 ? -18.475 -2.691 13.687 1.00 95.06 188 VAL A N 1
ATOM 1498 C CA . VAL A 1 188 ? -18.377 -3.782 14.673 1.00 95.06 188 VAL A CA 1
ATOM 1499 C C . VAL A 1 188 ? -18.189 -5.136 13.988 1.00 95.06 188 VAL A C 1
ATOM 1501 O O . VAL A 1 188 ? -17.359 -5.925 14.424 1.00 95.06 188 VAL A O 1
ATOM 1504 N N . SER A 1 189 ? -18.878 -5.390 12.871 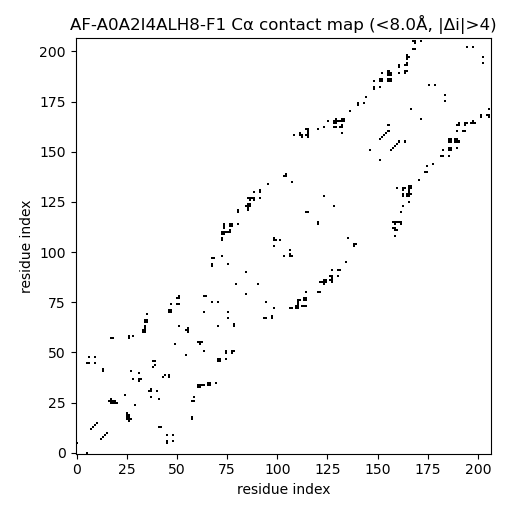1.00 96.56 189 SER A N 1
ATOM 1505 C CA . SER A 1 189 ? -18.682 -6.610 12.077 1.00 96.56 189 SER A CA 1
ATOM 1506 C C . SER A 1 189 ? -17.267 -6.728 11.502 1.00 96.56 189 SER A C 1
ATOM 1508 O O . SER A 1 189 ? -16.787 -7.843 11.312 1.00 96.56 189 SER A O 1
ATOM 1510 N N . GLY A 1 190 ? -16.606 -5.607 11.202 1.00 96.38 190 GLY A N 1
ATOM 1511 C CA . GLY A 1 190 ? -15.198 -5.601 10.815 1.00 96.38 190 GLY A CA 1
ATOM 1512 C C . GLY A 1 190 ? -14.292 -5.967 11.990 1.00 96.38 190 GLY A C 1
ATOM 1513 O O . GLY A 1 190 ? -13.429 -6.829 11.857 1.00 96.38 190 GLY A O 1
ATOM 1514 N N . LEU A 1 191 ? -14.524 -5.353 13.155 1.00 95.38 191 LEU A N 1
ATOM 1515 C CA . LEU A 1 191 ? -13.758 -5.616 14.380 1.00 95.38 191 LEU A CA 1
ATOM 1516 C C . LEU A 1 191 ? -13.891 -7.070 14.856 1.00 95.38 191 LEU A C 1
ATOM 1518 O O . LEU A 1 191 ? -12.899 -7.656 15.279 1.00 95.38 191 LEU A O 1
ATOM 1522 N N . ASP A 1 192 ? -15.077 -7.670 14.729 1.00 95.44 192 ASP A N 1
ATOM 1523 C CA . ASP A 1 192 ? -15.332 -9.077 15.069 1.00 95.44 192 ASP A CA 1
ATOM 1524 C C . ASP A 1 192 ? -14.407 -10.039 14.298 1.00 95.44 192 ASP A C 1
ATOM 1526 O O . ASP A 1 192 ? -13.820 -10.948 14.885 1.00 95.44 192 ASP A O 1
ATOM 1530 N N . LYS A 1 193 ? -14.156 -9.772 13.005 1.00 94.25 193 LYS A N 1
ATOM 1531 C CA . LYS A 1 193 ? -13.260 -10.590 12.160 1.00 94.25 193 LYS A CA 1
ATOM 1532 C C . LYS A 1 193 ? -11.829 -10.672 12.683 1.00 94.25 193 LYS A C 1
ATOM 1534 O O . LYS A 1 193 ? -11.138 -11.645 12.397 1.00 94.25 193 LYS A O 1
ATOM 1539 N N . VAL A 1 194 ? -11.379 -9.643 13.397 1.00 92.94 194 VAL A N 1
ATOM 1540 C CA . VAL A 1 194 ? -10.006 -9.533 13.908 1.00 92.94 194 VAL A CA 1
ATOM 1541 C C . VAL A 1 194 ? -9.947 -9.580 15.432 1.00 92.94 194 VAL A C 1
ATOM 1543 O O . VAL A 1 194 ? -8.882 -9.361 16.006 1.00 92.94 194 VAL A O 1
ATOM 1546 N N . PHE A 1 195 ? -11.065 -9.877 16.105 1.00 90.94 195 PHE A N 1
ATOM 1547 C CA . PHE A 1 195 ? -11.182 -9.769 17.558 1.00 90.94 195 PHE A CA 1
ATOM 1548 C C . PHE A 1 195 ? -10.110 -10.585 18.287 1.00 90.94 195 PHE A C 1
ATOM 1550 O O . PHE A 1 195 ? -9.491 -10.090 19.227 1.00 90.94 195 PHE A O 1
ATOM 1557 N N . SER A 1 196 ? -9.808 -11.795 17.804 1.00 90.88 196 SER A N 1
ATOM 1558 C CA . SER A 1 196 ? -8.764 -12.662 18.368 1.00 90.88 196 SER A CA 1
ATOM 1559 C C . SER A 1 196 ? -7.339 -12.109 18.259 1.00 90.88 196 SER A C 1
ATOM 1561 O O . SER A 1 196 ? -6.472 -12.553 19.007 1.00 90.88 196 SER A O 1
ATOM 1563 N N . ASP A 1 197 ? -7.080 -11.177 17.337 1.00 89.69 197 ASP A N 1
ATOM 1564 C CA . ASP A 1 197 ? -5.764 -10.560 17.129 1.00 89.69 197 ASP A CA 1
ATOM 1565 C C . ASP A 1 197 ? -5.627 -9.189 17.840 1.00 89.69 197 ASP A C 1
ATOM 1567 O O . ASP A 1 197 ? -4.524 -8.625 17.903 1.00 89.69 197 ASP A O 1
ATOM 1571 N N . ILE A 1 198 ? -6.723 -8.649 18.398 1.00 88.94 198 ILE A N 1
ATOM 1572 C CA . ILE A 1 198 ? -6.719 -7.441 19.241 1.00 88.94 198 ILE A CA 1
ATOM 1573 C C . ILE A 1 198 ? -6.147 -7.796 20.628 1.00 88.94 198 ILE A C 1
ATOM 1575 O O . ILE A 1 198 ? -6.577 -8.782 21.227 1.00 88.94 198 ILE A O 1
ATOM 1579 N N . PRO A 1 199 ? -5.212 -7.003 21.188 1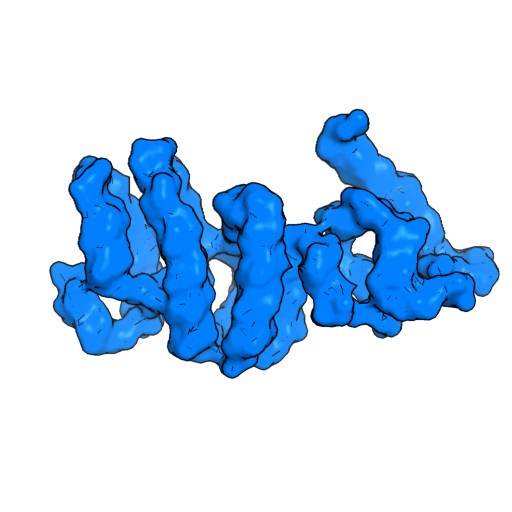.00 86.25 199 PRO A N 1
ATOM 1580 C CA . PRO A 1 199 ? -4.722 -7.199 22.555 1.00 86.25 199 PRO A CA 1
ATOM 1581 C C . PRO A 1 199 ? -5.842 -7.222 23.608 1.00 86.25 199 PRO A C 1
ATOM 1583 O O . PRO A 1 199 ? -6.792 -6.445 23.536 1.00 86.25 199 PRO A O 1
ATOM 1586 N N . GLN A 1 200 ? -5.729 -8.106 24.602 1.00 83.56 200 GLN A N 1
ATOM 1587 C CA . GLN A 1 200 ? -6.802 -8.390 25.567 1.00 83.56 200 GLN A CA 1
ATOM 1588 C C . GLN A 1 200 ? -7.234 -7.165 26.397 1.00 83.56 200 GLN A C 1
ATOM 1590 O O . GLN A 1 200 ? -8.414 -7.001 26.702 1.00 83.56 200 GLN A O 1
ATOM 1595 N N . ASP A 1 201 ? -6.294 -6.288 26.740 1.00 82.12 201 ASP A N 1
ATOM 1596 C CA . ASP A 1 201 ? -6.545 -5.008 27.409 1.00 82.12 201 ASP A CA 1
ATOM 1597 C C . ASP A 1 201 ? -7.396 -4.061 26.543 1.00 82.12 201 ASP A C 1
ATOM 1599 O O . ASP A 1 201 ? -8.311 -3.398 27.040 1.00 82.12 201 ASP A O 1
ATOM 1603 N N . ARG A 1 202 ? -7.167 -4.063 25.223 1.00 83.69 202 ARG A N 1
ATOM 1604 C CA . ARG A 1 202 ? -7.968 -3.293 24.261 1.00 83.69 202 ARG A CA 1
ATOM 1605 C C . ARG A 1 202 ? -9.330 -3.917 23.984 1.00 83.69 202 ARG A C 1
ATOM 1607 O O . ARG A 1 202 ? -10.291 -3.171 23.831 1.00 83.69 202 ARG A O 1
ATOM 1614 N N . GLN A 1 203 ? -9.446 -5.246 23.975 1.00 81.88 203 GLN A N 1
ATOM 1615 C CA . GLN A 1 203 ? -10.735 -5.932 23.797 1.00 81.88 203 GLN A CA 1
ATOM 1616 C C . GLN A 1 203 ? -11.766 -5.491 24.843 1.00 81.88 203 GLN A C 1
ATOM 1618 O O . GLN A 1 203 ? -12.911 -5.228 24.496 1.00 81.88 203 GLN A O 1
ATOM 1623 N N . GLN A 1 204 ? -11.357 -5.363 26.111 1.00 75.81 204 GLN A N 1
ATOM 1624 C CA . GLN A 1 204 ? -12.249 -4.931 27.196 1.00 75.81 204 GLN A CA 1
ATOM 1625 C C . GLN A 1 204 ? -12.699 -3.475 27.060 1.00 75.81 204 GLN A C 1
ATOM 1627 O O . GLN A 1 204 ? -13.772 -3.129 27.532 1.00 75.81 204 GLN A O 1
ATOM 1632 N N . SER A 1 205 ? -11.878 -2.632 26.433 1.00 76.06 205 SER A N 1
ATOM 1633 C CA . SER A 1 205 ? -12.177 -1.209 26.232 1.00 76.06 205 SER A CA 1
ATOM 1634 C C . SER A 1 205 ? -12.994 -0.940 24.960 1.00 76.06 205 SER A C 1
ATOM 1636 O O . SER A 1 205 ? -13.537 0.150 24.803 1.00 76.06 205 SER A O 1
ATOM 1638 N N . LEU A 1 206 ? -13.035 -1.907 24.036 1.00 74.00 206 LEU A N 1
ATOM 1639 C CA . LEU A 1 206 ? -13.820 -1.861 22.797 1.00 74.00 206 LEU A CA 1
ATOM 1640 C C . LEU A 1 206 ? -15.198 -2.533 22.928 1.00 74.00 206 LEU A C 1
ATOM 1642 O O . LEU A 1 206 ? -16.044 -2.316 22.059 1.00 74.00 206 LEU A O 1
ATOM 1646 N N . ALA A 1 207 ? -15.390 -3.361 23.961 1.00 61.41 207 ALA A N 1
ATOM 1647 C CA . ALA A 1 207 ? -16.651 -4.023 24.304 1.00 61.41 207 ALA A CA 1
ATOM 1648 C C . ALA A 1 207 ? -17.603 -3.079 25.053 1.00 61.41 207 ALA A C 1
ATOM 1650 O O . ALA A 1 207 ? -18.823 -3.161 24.782 1.00 61.41 207 ALA A O 1
#

Organism: Austrofundulus limnaeus (NCBI:txid52670)

Radius of gyration: 19.64 Å; Cα contacts (8 Å, |Δi|>4): 213; chains: 1; bounding box: 50×28×57 Å

Nearest PDB structures (foldseek):
  3gw4-assembly1_A  TM=3.117E-01  e=1.606E+00  Deinococcus radiodurans R1 = ATCC 13939 = DSM 20539
  8s8e-assembly1_o  TM=3.554E-01  e=5.182E+00  Saccharomyces cerevisiae S288C
  6w1e-assembly1_A-2  TM=2.628E-01  e=2.885E+00  Streptococcus thermophilus LMG 18311
  4jhr-assembly1_B  TM=2.127E-01  e=7.772E+00  Mus musculus